Protein AF-A0A7X7J7A2-F1 (afdb_monomer)

Structure (mmCIF, N/CA/C/O backbone):
data_AF-A0A7X7J7A2-F1
#
_entry.id   AF-A0A7X7J7A2-F1
#
loop_
_atom_site.group_PDB
_atom_site.id
_atom_site.type_symbol
_atom_site.label_atom_id
_atom_site.label_alt_id
_atom_site.label_comp_id
_atom_site.label_asym_id
_atom_site.label_entity_id
_atom_site.label_seq_id
_atom_site.pdbx_PDB_ins_code
_atom_site.Cartn_x
_atom_site.Cartn_y
_atom_site.Cartn_z
_atom_site.occupancy
_atom_site.B_iso_or_equiv
_atom_site.auth_seq_id
_atom_site.auth_comp_id
_atom_site.auth_asym_id
_atom_site.auth_atom_id
_atom_site.pdbx_PDB_model_num
ATOM 1 N N . MET A 1 1 ? 22.152 4.372 1.713 1.00 41.38 1 MET A N 1
ATOM 2 C CA . MET A 1 1 ? 21.533 5.049 2.868 1.00 41.38 1 MET A CA 1
ATOM 3 C C . MET A 1 1 ? 20.743 3.990 3.593 1.00 41.38 1 MET A C 1
ATOM 5 O O . MET A 1 1 ? 19.783 3.481 3.034 1.00 41.38 1 MET A O 1
ATOM 9 N N . ASP A 1 2 ? 21.251 3.569 4.742 1.00 33.12 2 ASP A N 1
ATOM 10 C CA . ASP A 1 2 ? 20.657 2.524 5.568 1.00 33.12 2 ASP A CA 1
ATOM 11 C C . ASP A 1 2 ? 19.466 3.142 6.314 1.00 33.12 2 ASP A C 1
ATOM 13 O O . ASP A 1 2 ? 19.637 3.788 7.346 1.00 33.12 2 ASP A O 1
ATOM 17 N N . TYR A 1 3 ? 18.267 3.073 5.727 1.00 42.22 3 TYR A N 1
ATOM 18 C CA . TYR A 1 3 ? 17.039 3.461 6.424 1.00 42.22 3 TYR A CA 1
ATOM 19 C C . TYR A 1 3 ? 16.711 2.346 7.424 1.00 42.22 3 TYR A C 1
ATOM 21 O O . TYR A 1 3 ? 15.924 1.439 7.169 1.00 42.22 3 TYR A O 1
ATOM 29 N N . SER A 1 4 ? 17.397 2.390 8.560 1.00 45.50 4 SER A N 1
ATOM 30 C CA . SER A 1 4 ? 17.370 1.392 9.620 1.00 45.50 4 SER A CA 1
ATOM 31 C C . SER A 1 4 ? 16.006 1.327 10.312 1.00 45.50 4 SER A C 1
ATOM 33 O O . SER A 1 4 ? 15.822 2.040 11.285 1.00 45.50 4 SER A O 1
ATOM 35 N N . LYS A 1 5 ? 15.049 0.492 9.877 1.00 53.72 5 LYS A N 1
ATOM 36 C CA . LYS A 1 5 ? 13.785 0.149 10.598 1.00 53.72 5 LYS A CA 1
ATOM 37 C C . LYS A 1 5 ? 12.863 1.311 11.046 1.00 53.72 5 LYS A C 1
ATOM 39 O O . LYS A 1 5 ? 11.744 1.062 11.485 1.00 53.72 5 LYS A O 1
ATOM 44 N N . ASP A 1 6 ? 13.286 2.565 10.917 1.00 73.44 6 ASP A N 1
ATOM 45 C CA . ASP A 1 6 ? 12.695 3.732 11.575 1.00 73.44 6 ASP A CA 1
ATOM 46 C C . ASP A 1 6 ? 11.637 4.402 10.695 1.00 73.44 6 ASP A C 1
ATOM 48 O O . ASP A 1 6 ? 10.860 5.216 11.158 1.00 73.44 6 ASP A O 1
ATOM 52 N N . ILE A 1 7 ? 11.531 4.024 9.419 1.00 89.06 7 ILE A N 1
ATOM 53 C CA . ILE A 1 7 ? 10.472 4.504 8.518 1.00 89.06 7 ILE A CA 1
ATOM 54 C C . ILE A 1 7 ? 9.329 3.494 8.353 1.00 89.06 7 ILE A C 1
ATOM 56 O O . ILE A 1 7 ? 8.253 3.840 7.862 1.00 89.06 7 ILE A O 1
ATOM 60 N N . ASP A 1 8 ? 9.524 2.244 8.776 1.00 91.19 8 ASP A N 1
ATOM 61 C CA . ASP A 1 8 ? 8.539 1.184 8.556 1.00 91.19 8 ASP A CA 1
ATOM 62 C C . ASP A 1 8 ? 7.231 1.489 9.278 1.00 91.19 8 ASP A C 1
ATOM 64 O O . ASP A 1 8 ? 6.166 1.306 8.697 1.00 91.19 8 ASP A O 1
ATOM 68 N N . HIS A 1 9 ? 7.291 2.064 10.483 1.00 92.94 9 HIS A N 1
ATOM 69 C CA . HIS A 1 9 ? 6.097 2.503 11.205 1.00 92.94 9 HIS A CA 1
ATOM 70 C C . HIS A 1 9 ? 5.298 3.559 10.416 1.00 92.94 9 HIS A C 1
ATOM 72 O O . HIS A 1 9 ? 4.067 3.524 10.403 1.00 92.94 9 HIS A O 1
ATOM 78 N N . LEU A 1 10 ? 5.984 4.468 9.713 1.00 94.81 10 LEU A N 1
ATOM 79 C CA . LEU A 1 10 ? 5.366 5.505 8.887 1.00 94.81 10 LEU A CA 1
ATOM 80 C C . LEU A 1 10 ? 4.726 4.902 7.631 1.00 94.81 10 LEU A C 1
ATOM 82 O O . LEU A 1 10 ? 3.577 5.205 7.309 1.00 94.81 10 LEU A O 1
ATOM 86 N N . ARG A 1 11 ? 5.447 4.017 6.935 1.00 96.00 11 ARG A N 1
ATOM 87 C CA . ARG A 1 11 ? 4.948 3.304 5.745 1.00 96.00 11 ARG A CA 1
ATOM 88 C C . ARG A 1 11 ? 3.763 2.412 6.079 1.00 96.00 11 ARG A C 1
ATOM 90 O O . ARG A 1 11 ? 2.784 2.389 5.341 1.00 96.00 11 ARG A O 1
ATOM 97 N N . HIS A 1 12 ? 3.817 1.745 7.221 1.00 95.31 12 HIS A N 1
ATOM 98 C CA . HIS A 1 12 ? 2.740 0.909 7.720 1.00 95.31 12 HIS A CA 1
ATOM 99 C C . HIS A 1 12 ? 1.506 1.733 8.101 1.00 95.31 12 HIS A C 1
ATOM 101 O O . HIS A 1 12 ? 0.389 1.390 7.718 1.00 95.31 12 HIS A O 1
ATOM 107 N N . SER A 1 13 ? 1.689 2.879 8.769 1.00 96.75 13 SER A N 1
ATOM 108 C CA . SER A 1 13 ? 0.605 3.851 8.970 1.00 96.75 13 SER A CA 1
ATOM 109 C C . SER A 1 13 ? 0.023 4.352 7.651 1.00 96.75 13 SER A C 1
ATOM 111 O O . SER A 1 13 ? -1.192 4.497 7.542 1.00 96.75 13 SER A O 1
ATOM 113 N N . CYS A 1 14 ? 0.851 4.569 6.627 1.00 97.62 14 CYS A N 1
ATOM 114 C CA . CYS A 1 14 ? 0.374 4.959 5.302 1.00 97.62 14 CYS A CA 1
ATOM 115 C C . CYS A 1 14 ? -0.468 3.854 4.640 1.00 97.62 14 CYS A C 1
ATOM 117 O O . CYS A 1 14 ? -1.517 4.153 4.068 1.00 97.62 14 CYS A O 1
ATOM 119 N N . ALA A 1 15 ? -0.084 2.583 4.806 1.00 98.00 15 ALA A N 1
ATOM 120 C CA . ALA A 1 15 ? -0.878 1.436 4.370 1.00 98.00 15 ALA A CA 1
ATOM 121 C C . ALA A 1 15 ? -2.258 1.400 5.055 1.00 98.00 15 ALA A C 1
ATOM 123 O O . ALA A 1 15 ? -3.270 1.233 4.377 1.00 98.00 15 ALA A O 1
ATOM 124 N N . HIS A 1 16 ? -2.325 1.643 6.369 1.00 97.81 16 HIS A N 1
ATOM 125 C CA . HIS A 1 16 ? -3.598 1.726 7.100 1.00 97.81 16 HIS A CA 1
ATOM 126 C C . HIS A 1 16 ? -4.474 2.886 6.619 1.00 97.81 16 HIS A C 1
ATOM 128 O O . HIS A 1 16 ? -5.673 2.711 6.414 1.00 97.81 16 HIS A O 1
ATOM 134 N N . VAL A 1 17 ? -3.888 4.064 6.391 1.00 98.31 17 VAL A N 1
ATOM 135 C CA . VAL A 1 17 ? -4.626 5.214 5.844 1.00 98.31 17 VAL A CA 1
ATOM 136 C C . VAL A 1 17 ? -5.140 4.918 4.433 1.00 98.31 17 VAL A C 1
ATOM 138 O O . VAL A 1 17 ? -6.258 5.312 4.101 1.00 98.31 17 VAL A O 1
ATOM 141 N N . MET A 1 18 ? -4.374 4.192 3.612 1.00 98.56 18 MET A N 1
ATOM 142 C CA . MET A 1 18 ? -4.837 3.727 2.302 1.00 98.56 18 MET A CA 1
ATOM 143 C C . MET A 1 18 ? -6.020 2.763 2.437 1.00 98.56 18 MET A C 1
ATOM 145 O O . MET A 1 18 ? -7.024 2.943 1.752 1.00 98.56 18 MET A O 1
ATOM 149 N N . ALA A 1 19 ? -5.942 1.781 3.338 1.00 98.12 19 ALA A N 1
ATOM 150 C CA . ALA A 1 19 ? -7.039 0.848 3.581 1.00 98.12 19 ALA A CA 1
ATOM 151 C C . ALA A 1 19 ? -8.306 1.561 4.080 1.00 98.12 19 ALA A C 1
ATOM 153 O O . ALA A 1 19 ? -9.388 1.335 3.539 1.00 98.12 19 ALA A O 1
ATOM 154 N N . GLN A 1 20 ? -8.170 2.498 5.024 1.00 98.12 20 GLN A N 1
ATOM 155 C CA . GLN A 1 20 ? -9.273 3.346 5.479 1.00 98.12 20 GLN A CA 1
ATOM 156 C C . GLN A 1 20 ? -9.885 4.148 4.322 1.00 98.12 20 GLN A C 1
ATOM 158 O O . GLN A 1 20 ? -11.107 4.191 4.182 1.00 98.12 20 GLN A O 1
ATOM 163 N N . ALA A 1 21 ? -9.057 4.763 3.472 1.00 98.50 21 ALA A N 1
ATOM 164 C CA . ALA A 1 21 ? -9.521 5.517 2.310 1.00 98.50 21 ALA A CA 1
ATOM 165 C C . ALA A 1 21 ? -10.298 4.633 1.320 1.00 98.50 21 ALA A C 1
ATOM 167 O O . ALA A 1 21 ? -11.356 5.037 0.838 1.00 98.50 21 ALA A O 1
ATOM 168 N N . VAL A 1 22 ? -9.812 3.416 1.056 1.00 98.19 22 VAL A N 1
ATOM 169 C CA . VAL A 1 22 ? -10.505 2.442 0.202 1.00 98.19 22 VAL A CA 1
ATOM 170 C C . VAL A 1 22 ? -11.848 2.046 0.810 1.00 98.19 22 VAL A C 1
ATOM 172 O O . VAL A 1 22 ? -12.846 2.098 0.101 1.00 98.19 22 VAL A O 1
ATOM 175 N N . LYS A 1 23 ? -11.918 1.743 2.113 1.00 97.00 23 LYS A N 1
ATOM 176 C CA . LYS A 1 23 ? -13.184 1.413 2.796 1.00 97.00 23 LYS A CA 1
ATOM 177 C C . LYS A 1 23 ? -14.182 2.577 2.799 1.00 97.00 23 LYS A C 1
ATOM 179 O O . LYS A 1 23 ? -15.381 2.339 2.709 1.00 97.00 23 LYS A O 1
ATOM 184 N N . GLN A 1 24 ? -13.719 3.828 2.869 1.00 96.81 24 GLN A N 1
ATOM 185 C CA . GLN A 1 24 ? -14.598 5.003 2.765 1.00 96.81 24 GLN A CA 1
ATOM 186 C C . GLN A 1 24 ? -15.184 5.181 1.358 1.00 96.81 24 GLN A C 1
ATOM 188 O O . GLN A 1 24 ? -16.323 5.622 1.222 1.00 96.81 24 GLN A O 1
ATOM 193 N N . LEU A 1 25 ? -14.408 4.867 0.318 1.00 97.50 25 LEU A N 1
ATOM 194 C CA . LEU A 1 25 ? -14.849 4.965 -1.076 1.00 97.50 25 LEU A CA 1
ATOM 195 C C . LEU A 1 25 ? -15.704 3.762 -1.496 1.00 97.50 25 LEU A C 1
ATOM 197 O O . LEU A 1 25 ? -16.685 3.928 -2.218 1.00 97.50 25 LEU A O 1
ATOM 201 N N . TRP A 1 26 ? -15.348 2.570 -1.020 1.00 97.12 26 TRP A N 1
ATOM 202 C CA . TRP A 1 26 ? -16.017 1.306 -1.313 1.00 97.12 26 TRP A CA 1
ATOM 203 C C . TRP A 1 26 ? -16.175 0.472 -0.028 1.00 97.12 26 TRP A C 1
ATOM 205 O O . TRP A 1 26 ? -15.318 -0.361 0.279 1.00 97.12 26 TRP A O 1
ATOM 215 N N . PRO A 1 27 ? -17.277 0.660 0.722 1.00 94.94 27 PRO A N 1
ATOM 216 C CA . PRO A 1 27 ? -17.507 -0.020 2.002 1.00 94.94 27 PRO A CA 1
ATOM 217 C C . PRO A 1 27 ? -17.520 -1.552 1.927 1.00 94.94 27 PRO A C 1
ATOM 219 O O . PRO A 1 27 ? -17.123 -2.213 2.887 1.00 94.94 27 PRO A O 1
ATOM 222 N N . ASP A 1 28 ? -17.925 -2.109 0.784 1.00 94.19 28 ASP A N 1
ATOM 223 C CA . ASP A 1 28 ? -18.040 -3.558 0.572 1.00 94.19 28 ASP A CA 1
ATOM 224 C C . ASP A 1 28 ? -16.700 -4.247 0.256 1.00 94.19 28 ASP A C 1
ATOM 226 O O . ASP A 1 28 ? -16.626 -5.476 0.264 1.00 94.19 28 ASP A O 1
ATOM 230 N N . VAL A 1 29 ? -15.635 -3.483 -0.026 1.00 96.06 29 VAL A N 1
ATOM 231 C CA . VAL A 1 29 ? -14.297 -4.041 -0.288 1.00 96.06 29 VAL A CA 1
ATOM 232 C C . VAL A 1 29 ? -13.742 -4.640 0.991 1.00 96.06 29 VAL A C 1
ATOM 234 O O . VAL A 1 29 ? -13.776 -3.989 2.035 1.00 96.06 29 VAL A O 1
ATOM 237 N N . LYS A 1 30 ? -13.192 -5.852 0.913 1.00 96.06 30 LYS A N 1
ATOM 238 C CA . LYS A 1 30 ? -12.518 -6.475 2.059 1.00 96.06 30 LYS A CA 1
ATOM 239 C C . LYS A 1 30 ? -11.025 -6.201 2.017 1.00 96.06 30 LYS A C 1
ATOM 241 O O . LYS A 1 30 ? -10.425 -6.116 0.941 1.00 96.06 30 LYS A O 1
ATOM 246 N N . VAL A 1 31 ? -10.425 -6.097 3.193 1.00 95.56 31 VAL A N 1
ATOM 247 C CA . VAL A 1 31 ? -8.996 -5.826 3.365 1.00 95.56 31 VAL A CA 1
ATOM 248 C C . VAL A 1 31 ? -8.272 -7.076 3.851 1.00 95.56 31 VAL A C 1
ATOM 250 O O . VAL A 1 31 ? -8.730 -7.775 4.754 1.00 95.56 31 VAL A O 1
ATOM 253 N N . ALA A 1 32 ? -7.117 -7.363 3.256 1.00 94.69 32 ALA A N 1
ATOM 254 C CA . ALA A 1 32 ? -6.335 -8.552 3.571 1.00 94.69 32 ALA A CA 1
ATOM 255 C C . ALA A 1 32 ? -5.054 -8.204 4.349 1.00 94.69 32 ALA A C 1
ATOM 257 O O . ALA A 1 32 ? -5.091 -8.093 5.577 1.00 94.69 32 ALA A O 1
ATOM 258 N N . ILE A 1 33 ? -3.918 -8.026 3.670 1.00 94.19 33 ILE A N 1
ATOM 259 C CA . ILE A 1 33 ? -2.615 -7.745 4.298 1.00 94.19 33 ILE A CA 1
ATOM 260 C C . ILE A 1 33 ? -2.021 -6.487 3.669 1.00 94.19 33 ILE A C 1
ATOM 262 O O . ILE A 1 33 ? -2.065 -6.336 2.449 1.00 94.19 33 ILE A O 1
ATOM 266 N N . GLY A 1 34 ? -1.430 -5.619 4.493 1.00 94.19 34 GLY A N 1
ATOM 267 C CA . GLY A 1 34 ? -0.731 -4.433 4.011 1.00 94.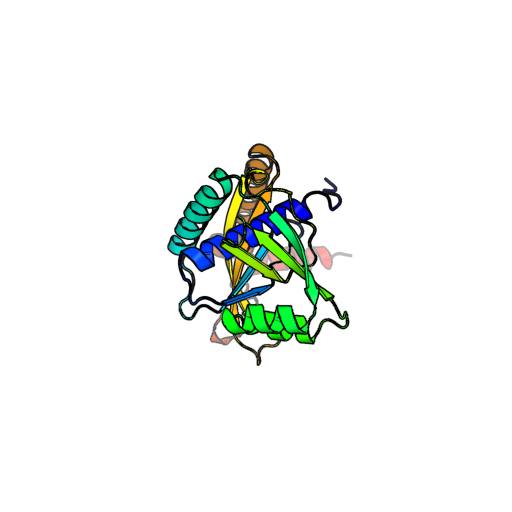19 34 GLY A CA 1
ATOM 268 C C . GLY A 1 34 ? 0.538 -4.101 4.786 1.00 94.19 34 GLY A C 1
ATOM 269 O O . GLY A 1 34 ? 0.495 -3.275 5.696 1.00 94.19 34 GLY A O 1
ATOM 270 N N . PRO A 1 35 ? 1.671 -4.744 4.464 1.00 94.81 35 PRO A N 1
ATOM 271 C CA . PRO A 1 35 ? 2.915 -4.540 5.177 1.00 94.81 35 PRO A CA 1
ATOM 272 C C . PRO A 1 35 ? 3.700 -3.354 4.603 1.00 94.81 35 PRO A C 1
ATOM 274 O O . PRO A 1 35 ? 3.565 -2.978 3.432 1.00 94.81 35 PRO A O 1
ATOM 277 N N . ALA A 1 36 ? 4.600 -2.812 5.421 1.00 94.50 36 ALA A N 1
ATOM 278 C CA . ALA A 1 36 ? 5.700 -2.003 4.917 1.00 94.50 36 ALA A CA 1
ATOM 279 C C . ALA A 1 36 ? 6.697 -2.884 4.140 1.00 94.50 36 ALA A C 1
ATOM 281 O O . ALA A 1 36 ? 6.920 -4.048 4.476 1.00 94.50 36 ALA A O 1
ATOM 282 N N . ILE A 1 37 ? 7.296 -2.314 3.098 1.00 93.56 37 ILE A N 1
ATOM 283 C CA . ILE A 1 37 ? 8.363 -2.917 2.291 1.00 93.56 37 ILE A CA 1
ATOM 284 C C . ILE A 1 37 ? 9.519 -1.918 2.145 1.00 93.56 37 ILE A C 1
ATOM 286 O O . ILE A 1 37 ? 9.365 -0.730 2.428 1.00 93.56 37 ILE A O 1
ATOM 290 N N . GLU A 1 38 ? 10.670 -2.384 1.658 1.00 89.38 38 GLU A N 1
ATOM 291 C CA . GLU A 1 38 ? 11.932 -1.622 1.602 1.00 89.38 38 GLU A CA 1
ATOM 292 C C . GLU A 1 38 ? 11.799 -0.196 1.046 1.00 89.38 38 GLU A C 1
ATOM 294 O O . GLU A 1 38 ? 12.414 0.731 1.572 1.00 89.38 38 GLU A O 1
ATOM 299 N N . ASN A 1 39 ? 10.968 0.002 0.021 1.00 87.25 39 ASN A N 1
ATOM 300 C CA . ASN A 1 39 ? 10.795 1.297 -0.641 1.00 87.25 39 ASN A CA 1
ATOM 301 C C . ASN A 1 39 ? 9.363 1.847 -0.556 1.00 87.25 39 ASN A C 1
ATOM 303 O O . ASN A 1 39 ? 9.008 2.771 -1.286 1.00 87.25 39 ASN A O 1
ATOM 307 N N . GLY A 1 40 ? 8.524 1.313 0.335 1.00 94.88 40 GLY A N 1
ATOM 308 C CA . GLY A 1 40 ? 7.132 1.738 0.421 1.00 94.88 40 GLY A CA 1
ATOM 309 C C . GLY A 1 40 ? 6.251 0.803 1.233 1.00 94.88 40 GLY A C 1
ATOM 310 O O . GLY A 1 40 ? 6.626 0.336 2.303 1.00 94.88 40 GLY A O 1
ATOM 311 N N . PHE A 1 41 ? 5.057 0.550 0.731 1.00 97.25 41 PHE A N 1
ATOM 312 C CA . PHE A 1 41 ? 4.084 -0.364 1.306 1.00 97.25 41 PHE A CA 1
ATOM 313 C C . PHE A 1 41 ? 3.195 -0.912 0.193 1.00 97.25 41 PHE A C 1
ATOM 315 O O . PHE A 1 41 ? 3.178 -0.406 -0.934 1.00 97.25 41 PHE A O 1
ATOM 322 N N . TYR A 1 42 ? 2.431 -1.942 0.517 1.00 97.75 42 TYR A N 1
ATOM 323 C CA . TYR A 1 42 ? 1.287 -2.323 -0.295 1.00 97.75 42 TYR A CA 1
ATOM 324 C C . TYR A 1 42 ? 0.100 -2.653 0.595 1.00 97.75 42 TYR A C 1
ATOM 326 O O . TYR A 1 42 ? 0.248 -2.738 1.811 1.00 97.75 42 TYR A O 1
ATOM 334 N N . TYR A 1 43 ? -1.071 -2.832 -0.008 1.00 98.19 43 TYR A N 1
ATOM 335 C CA . TYR A 1 43 ? -2.215 -3.448 0.654 1.00 98.19 43 TYR A CA 1
ATOM 336 C C . TYR A 1 43 ? -3.018 -4.264 -0.362 1.00 98.19 43 TYR A C 1
ATOM 338 O O . TYR A 1 43 ? -3.243 -3.809 -1.486 1.00 98.19 43 TYR A O 1
ATOM 346 N N . ASP A 1 44 ? -3.412 -5.468 0.041 1.00 97.94 44 ASP A N 1
ATOM 347 C CA . ASP A 1 44 ? -4.225 -6.390 -0.747 1.00 97.94 44 ASP A CA 1
ATOM 348 C C . ASP A 1 44 ? -5.716 -6.208 -0.442 1.00 97.94 44 ASP A C 1
ATOM 350 O O . ASP A 1 44 ? -6.139 -6.234 0.720 1.00 97.94 44 ASP A O 1
ATOM 354 N N . PHE A 1 45 ? -6.510 -6.060 -1.498 1.00 97.94 45 PHE A N 1
ATOM 355 C CA . PHE A 1 45 ? -7.948 -5.828 -1.435 1.00 97.94 45 PHE A CA 1
ATOM 356 C C . PHE A 1 45 ? -8.711 -6.882 -2.232 1.00 97.94 45 PHE A C 1
ATOM 358 O O . PHE A 1 45 ? -8.353 -7.201 -3.368 1.00 97.94 45 PHE A O 1
ATOM 365 N N . ASP A 1 46 ? -9.811 -7.362 -1.665 1.00 97.06 46 ASP A N 1
ATOM 366 C CA . ASP A 1 46 ? -10.814 -8.134 -2.396 1.00 97.06 46 ASP A CA 1
ATOM 367 C C . ASP A 1 46 ? -11.909 -7.175 -2.865 1.00 97.06 46 ASP A C 1
ATOM 369 O O . ASP A 1 46 ? -12.800 -6.766 -2.112 1.00 97.06 46 ASP A O 1
ATOM 373 N N . LYS A 1 47 ? -11.769 -6.748 -4.120 1.00 95.44 47 LYS A N 1
ATOM 374 C CA . LYS A 1 47 ? -12.718 -5.898 -4.834 1.00 95.44 47 LYS A CA 1
ATOM 375 C C . LYS A 1 47 ? -13.087 -6.604 -6.130 1.00 95.44 47 LYS A C 1
ATOM 377 O O . LYS A 1 47 ? -12.202 -7.027 -6.871 1.00 95.44 47 LYS A O 1
ATOM 382 N N . LYS A 1 48 ? -14.387 -6.677 -6.424 1.00 91.69 48 LYS A N 1
ATOM 383 C CA . LYS A 1 48 ? -14.906 -7.343 -7.627 1.00 91.69 48 LYS A CA 1
ATOM 384 C C . LYS A 1 48 ? -14.364 -6.726 -8.920 1.00 91.69 48 LYS A C 1
ATOM 386 O O . LYS A 1 48 ? -13.918 -7.450 -9.802 1.00 91.69 48 LYS A O 1
ATOM 391 N N . ASP A 1 49 ? -14.402 -5.399 -9.020 1.00 93.06 49 ASP A N 1
ATOM 392 C CA . ASP A 1 49 ? -13.932 -4.687 -10.208 1.00 93.06 49 ASP A C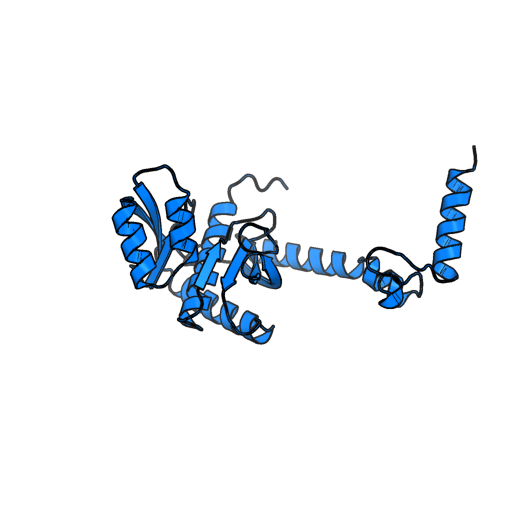A 1
ATOM 393 C C . ASP A 1 49 ? -12.465 -4.266 -10.049 1.00 93.06 49 ASP A C 1
ATOM 395 O O . ASP A 1 49 ? -12.106 -3.774 -8.969 1.00 93.06 49 ASP A O 1
ATOM 399 N N . PRO A 1 50 ? -11.629 -4.372 -11.097 1.00 95.12 50 PRO A N 1
ATOM 400 C CA . PRO A 1 50 ? -10.253 -3.891 -11.072 1.00 95.12 50 PRO A CA 1
ATOM 401 C C . PRO A 1 50 ? -10.136 -2.426 -10.629 1.00 95.12 50 PRO A C 1
ATOM 403 O O . PRO A 1 50 ? -10.984 -1.602 -10.974 1.00 95.12 50 PRO A O 1
ATOM 406 N N . PHE A 1 51 ? -9.096 -2.086 -9.871 1.00 96.94 51 PHE A N 1
ATOM 407 C CA . PHE A 1 51 ? -8.722 -0.697 -9.628 1.00 96.94 51 PHE A CA 1
ATOM 408 C C . PHE A 1 51 ? -8.123 -0.092 -10.896 1.00 96.94 51 PHE A C 1
ATOM 410 O O . PHE A 1 51 ? -7.240 -0.669 -11.528 1.00 96.94 51 PHE A O 1
ATOM 417 N N . SER A 1 52 ? -8.599 1.098 -11.238 1.00 95.62 52 SER A N 1
ATOM 418 C CA . SER A 1 52 ? -8.087 1.916 -12.331 1.00 95.62 52 SER A CA 1
ATOM 419 C C . SER A 1 52 ? -7.133 3.007 -11.833 1.00 95.62 52 SER A C 1
ATOM 421 O O . SER A 1 52 ? -7.114 3.362 -10.653 1.00 95.62 52 SER A O 1
ATOM 423 N N . ASP A 1 53 ? -6.406 3.644 -12.751 1.00 94.56 53 ASP A N 1
ATOM 424 C CA . ASP A 1 53 ? -5.592 4.827 -12.433 1.00 94.56 53 ASP A CA 1
ATOM 425 C C . ASP A 1 53 ? -6.428 5.994 -11.878 1.00 94.56 53 ASP A C 1
ATOM 427 O O . ASP A 1 53 ? -5.931 6.835 -11.124 1.00 94.56 53 ASP A O 1
ATOM 431 N N . GLN A 1 54 ? -7.710 6.075 -12.255 1.00 96.62 54 GLN A N 1
ATOM 432 C CA . GLN A 1 54 ? -8.631 7.069 -11.703 1.00 96.62 54 GLN A CA 1
ATOM 433 C C . GLN A 1 54 ? -8.982 6.749 -10.249 1.00 96.62 54 GLN A C 1
ATOM 435 O O . GLN A 1 54 ? -9.028 7.666 -9.425 1.00 96.62 54 GLN A O 1
ATOM 440 N N . ASP A 1 55 ? -9.145 5.467 -9.921 1.00 97.81 55 ASP A N 1
ATOM 441 C CA . ASP A 1 55 ? -9.374 5.020 -8.549 1.00 97.81 55 ASP A CA 1
ATOM 442 C C . ASP A 1 55 ? -8.168 5.332 -7.667 1.00 97.81 55 ASP A C 1
ATOM 444 O O . ASP A 1 55 ? -8.346 5.871 -6.579 1.00 97.81 55 ASP A O 1
ATOM 448 N N . LEU A 1 56 ? -6.939 5.114 -8.151 1.00 98.06 56 LEU A N 1
ATOM 449 C CA . LEU A 1 56 ? -5.730 5.497 -7.411 1.00 98.06 56 LEU A CA 1
ATOM 450 C C . LEU A 1 56 ? -5.715 6.995 -7.073 1.00 98.06 56 LEU A C 1
ATOM 452 O O . LEU A 1 56 ? -5.444 7.368 -5.933 1.00 98.06 56 LEU A O 1
ATOM 456 N N . LYS A 1 57 ? -6.082 7.866 -8.023 1.00 97.94 57 LYS A N 1
ATOM 457 C CA . LYS A 1 57 ? -6.194 9.317 -7.773 1.00 97.94 57 LYS A CA 1
ATOM 458 C C . LYS A 1 57 ? -7.291 9.648 -6.757 1.00 97.94 57 LYS A C 1
ATOM 460 O O . LYS A 1 57 ? -7.127 10.563 -5.946 1.00 97.94 57 LYS A O 1
ATOM 465 N N . ALA A 1 58 ? -8.416 8.933 -6.798 1.00 98.44 58 ALA A N 1
ATOM 466 C CA . ALA A 1 58 ? -9.500 9.105 -5.835 1.00 98.44 58 ALA A CA 1
ATOM 467 C C . ALA A 1 58 ? -9.073 8.669 -4.423 1.00 98.44 58 ALA A C 1
ATOM 469 O O . ALA A 1 58 ? -9.317 9.406 -3.462 1.00 98.44 58 ALA A O 1
ATOM 470 N N . ILE A 1 59 ? -8.376 7.534 -4.315 1.00 98.62 59 ILE A N 1
ATOM 471 C CA . ILE A 1 59 ? -7.813 7.014 -3.066 1.00 98.62 59 ILE A CA 1
ATOM 472 C C . ILE A 1 59 ? -6.797 8.007 -2.503 1.00 98.62 59 ILE A C 1
ATOM 474 O O . ILE A 1 59 ? -6.937 8.402 -1.352 1.00 98.62 59 ILE A O 1
ATOM 478 N N . GLU A 1 60 ? -5.845 8.504 -3.300 1.00 98.50 60 GLU A N 1
ATOM 479 C CA . GLU A 1 60 ? -4.873 9.514 -2.849 1.00 98.50 60 GLU A CA 1
ATOM 480 C C . GLU A 1 60 ? -5.559 10.764 -2.281 1.00 98.50 60 GLU A C 1
ATOM 482 O O . GLU A 1 60 ? -5.180 11.272 -1.222 1.00 98.50 60 GLU A O 1
ATOM 487 N N . LYS A 1 61 ? -6.617 11.245 -2.944 1.00 98.56 61 LYS A N 1
ATOM 488 C CA . LYS A 1 61 ? -7.396 12.392 -2.463 1.00 98.56 61 LYS A CA 1
ATOM 489 C C . LYS A 1 61 ? -8.104 12.087 -1.140 1.00 98.56 61 LYS A C 1
ATOM 491 O O . LYS A 1 61 ? -8.176 12.965 -0.281 1.00 98.56 61 LYS A O 1
ATOM 496 N N . ALA A 1 62 ? -8.641 10.881 -0.972 1.00 98.56 62 ALA A N 1
ATOM 497 C CA . ALA A 1 62 ? -9.268 10.447 0.275 1.00 98.56 62 ALA A CA 1
ATOM 498 C C . ALA A 1 62 ? -8.236 10.279 1.406 1.00 98.56 62 ALA A C 1
ATOM 500 O O . ALA A 1 62 ? -8.447 10.809 2.497 1.00 98.56 62 ALA A O 1
ATOM 501 N N . MET A 1 63 ? -7.080 9.672 1.126 1.00 98.56 63 MET A N 1
ATOM 502 C CA . MET A 1 63 ? -5.948 9.582 2.054 1.00 98.56 63 MET A CA 1
ATOM 503 C C . MET A 1 63 ? -5.514 10.969 2.531 1.00 98.56 63 MET A C 1
ATOM 505 O O . MET A 1 63 ? -5.389 11.194 3.732 1.00 98.56 63 MET A O 1
ATOM 509 N N . GLN A 1 64 ? -5.369 11.937 1.617 1.00 98.44 64 GLN A N 1
ATOM 510 C CA . GLN A 1 64 ? -4.987 13.301 1.988 1.00 98.44 64 GLN A CA 1
ATOM 511 C C . GLN A 1 64 ? -6.019 13.959 2.914 1.00 98.44 64 GLN A C 1
ATOM 513 O O . GLN A 1 64 ? -5.642 14.666 3.847 1.00 98.44 64 GLN A O 1
ATOM 518 N N . LYS A 1 65 ? -7.321 13.718 2.699 1.00 98.25 65 LYS A N 1
ATOM 519 C CA . LYS A 1 65 ? -8.371 14.209 3.607 1.00 98.25 65 LYS A CA 1
ATOM 520 C C . LYS A 1 65 ? -8.246 13.598 5.003 1.00 98.25 65 LYS A C 1
ATOM 522 O O . LYS A 1 65 ? -8.399 14.326 5.974 1.00 98.25 65 LYS A O 1
ATOM 527 N N . ILE A 1 66 ? -7.960 12.300 5.108 1.00 98.31 66 ILE A N 1
ATOM 528 C CA . ILE A 1 66 ? -7.753 11.607 6.391 1.00 98.31 66 ILE A CA 1
ATOM 529 C C . ILE A 1 66 ? -6.509 12.146 7.111 1.00 98.31 66 ILE A C 1
ATOM 531 O O . ILE A 1 66 ? -6.554 12.428 8.306 1.00 98.31 66 ILE A O 1
ATOM 535 N N . ILE A 1 67 ? -5.406 12.333 6.386 1.00 97.88 67 ILE A N 1
ATOM 536 C CA . ILE A 1 67 ? -4.149 12.872 6.926 1.00 97.88 67 ILE A CA 1
ATOM 537 C C . ILE A 1 67 ? -4.342 14.300 7.446 1.00 97.88 67 ILE A C 1
ATOM 539 O O . ILE A 1 67 ? -3.894 14.620 8.541 1.00 97.88 67 ILE A O 1
ATOM 543 N N . ASN A 1 68 ? -5.069 15.146 6.709 1.00 97.88 68 ASN A N 1
ATOM 544 C CA . ASN A 1 68 ? -5.337 16.531 7.114 1.00 97.88 68 ASN A CA 1
ATOM 545 C C . ASN A 1 68 ? -6.174 16.648 8.397 1.00 97.88 68 ASN A C 1
ATOM 547 O O . ASN A 1 68 ? -6.193 17.713 9.007 1.00 97.88 68 ASN A O 1
ATOM 551 N N . ARG A 1 69 ? -6.889 15.585 8.782 1.00 97.94 69 ARG A N 1
ATOM 552 C CA . ARG A 1 69 ? -7.663 15.531 10.027 1.00 97.94 69 ARG A CA 1
ATOM 553 C C . ARG A 1 69 ? -6.817 15.144 11.241 1.00 97.94 69 ARG A C 1
ATOM 555 O O . ARG A 1 69 ? -7.335 15.227 12.344 1.00 97.94 69 ARG A O 1
ATOM 562 N N . ASP A 1 70 ? -5.568 14.722 11.027 1.00 97.75 70 ASP A N 1
ATOM 563 C CA . ASP A 1 70 ? -4.617 14.326 12.072 1.00 97.75 70 ASP A CA 1
ATOM 564 C C . ASP A 1 70 ? -5.218 13.359 13.107 1.00 97.75 70 ASP A C 1
ATOM 566 O O . ASP A 1 70 ? -5.195 13.581 14.315 1.00 97.75 70 ASP A O 1
ATOM 570 N N . LEU A 1 71 ? -5.830 12.284 12.608 1.00 97.69 71 LEU A N 1
ATOM 571 C CA . LEU A 1 71 ? -6.550 11.322 13.432 1.00 97.69 71 LEU A CA 1
ATOM 572 C C . LEU A 1 71 ? -5.575 10.509 14.294 1.00 97.69 71 LEU A C 1
ATOM 574 O O . LEU A 1 71 ? -4.550 10.059 13.771 1.00 97.69 71 LEU A O 1
ATOM 578 N N . PRO A 1 72 ? -5.894 10.243 15.573 1.00 97.62 72 PRO A N 1
ATOM 579 C CA . PRO A 1 72 ? -5.066 9.391 16.415 1.00 97.62 72 PRO A CA 1
ATOM 580 C C . PRO A 1 72 ? -5.084 7.948 15.904 1.00 97.62 72 PRO A C 1
ATOM 582 O O . PRO A 1 72 ? -6.123 7.450 15.460 1.00 97.62 72 PRO A O 1
ATOM 585 N N . ILE A 1 73 ? -3.934 7.282 15.998 1.00 97.06 73 ILE A N 1
ATOM 586 C CA . ILE A 1 73 ? -3.778 5.850 15.744 1.00 97.06 73 ILE A CA 1
ATOM 587 C C . ILE A 1 73 ? -3.422 5.198 17.078 1.00 97.06 73 ILE A C 1
ATOM 589 O O . ILE A 1 73 ? -2.355 5.447 17.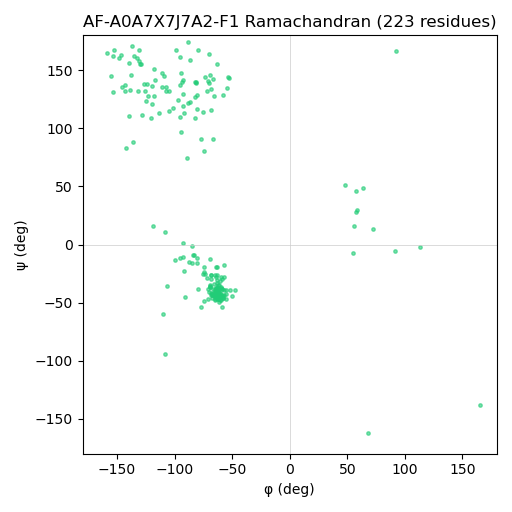638 1.00 97.06 73 ILE A O 1
ATOM 593 N N . THR A 1 74 ? -4.323 4.377 17.606 1.00 96.44 74 THR A N 1
ATOM 594 C CA . THR A 1 74 ? -4.167 3.756 18.924 1.00 96.44 74 THR A CA 1
ATOM 595 C C . THR A 1 74 ? -4.100 2.244 18.814 1.00 96.44 74 THR A C 1
ATOM 597 O O . THR A 1 74 ? -4.796 1.624 18.011 1.00 96.44 74 THR A O 1
ATOM 600 N N . GLN A 1 75 ? -3.239 1.645 19.634 1.00 96.00 75 GLN A N 1
ATOM 601 C CA . GLN A 1 75 ? -3.137 0.199 19.768 1.00 96.00 75 GLN A CA 1
ATOM 602 C C . GLN A 1 75 ? -3.973 -0.268 20.957 1.00 96.00 75 GLN A C 1
ATOM 604 O O . GLN A 1 75 ? -3.929 0.317 22.040 1.00 96.00 75 GLN A O 1
ATOM 609 N N . SER A 1 76 ? -4.690 -1.366 20.770 1.00 95.25 76 SER A N 1
ATOM 610 C CA . SER A 1 76 ? -5.379 -2.098 21.827 1.00 95.25 76 SER A CA 1
ATOM 611 C C . SER A 1 76 ? -5.141 -3.597 21.661 1.00 95.25 76 SER A C 1
ATOM 613 O O . SER A 1 76 ? -4.718 -4.062 20.602 1.00 95.25 76 SER A O 1
ATOM 615 N N . PHE A 1 77 ? -5.392 -4.363 22.719 1.00 96.31 77 PHE A N 1
ATOM 616 C CA . PHE A 1 77 ? -5.317 -5.819 22.683 1.00 96.31 77 PHE A CA 1
ATOM 617 C C . PHE A 1 77 ? -6.679 -6.388 23.033 1.00 96.31 77 PHE A C 1
ATOM 619 O O . PHE A 1 77 ? -7.183 -6.141 24.129 1.00 96.31 77 PHE A O 1
ATOM 626 N N . LEU A 1 78 ? -7.247 -7.166 22.116 1.00 95.19 78 LEU A N 1
ATOM 627 C CA . LEU A 1 78 ? -8.522 -7.841 22.325 1.00 95.19 78 LEU A CA 1
ATOM 628 C C . LEU A 1 78 ? -8.305 -9.349 22.465 1.00 95.19 78 LEU A C 1
ATOM 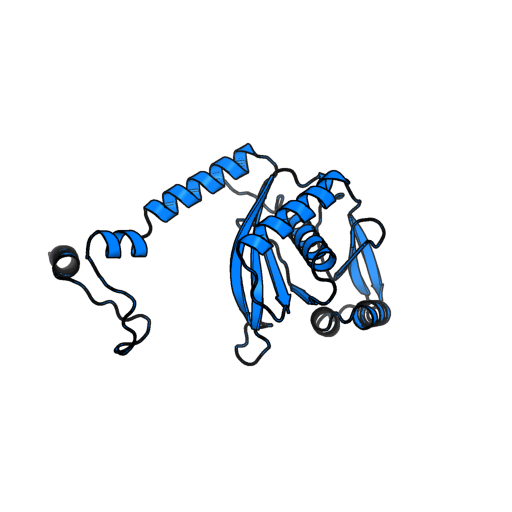630 O O . LEU A 1 78 ? -7.434 -9.902 21.785 1.00 95.19 78 LEU A O 1
ATOM 634 N N . PRO A 1 79 ? -9.092 -10.038 23.310 1.00 97.00 79 PRO A N 1
ATOM 635 C CA . PRO A 1 79 ? -9.174 -11.490 23.272 1.00 97.00 79 PRO A CA 1
ATOM 636 C C . PRO A 1 79 ? -9.514 -11.975 21.862 1.00 97.00 79 PRO A C 1
ATOM 638 O O . PRO A 1 79 ? -10.319 -11.360 21.158 1.00 97.00 79 PRO A O 1
ATOM 641 N N . ARG A 1 80 ? -8.946 -13.114 21.462 1.00 94.94 80 ARG A N 1
ATOM 642 C CA . ARG A 1 80 ? -9.135 -13.688 20.123 1.00 94.94 80 ARG A CA 1
ATOM 643 C C . ARG A 1 80 ? -10.611 -13.790 19.725 1.00 94.94 80 ARG A C 1
ATOM 645 O O . ARG A 1 80 ? -10.974 -13.413 18.616 1.00 94.94 80 ARG A O 1
ATOM 652 N N . ALA A 1 81 ? -11.459 -14.255 20.642 1.00 94.81 81 ALA A N 1
ATOM 653 C CA . ALA A 1 81 ? -12.895 -14.410 20.408 1.00 94.81 81 ALA A CA 1
ATOM 654 C C . ALA A 1 81 ? -13.610 -13.069 20.150 1.00 94.81 81 ALA A C 1
ATOM 656 O O . ALA A 1 81 ? -14.469 -12.989 19.273 1.00 94.81 81 ALA A O 1
ATOM 657 N N . GLU A 1 82 ? -13.233 -12.008 20.868 1.00 95.81 82 GLU A N 1
ATOM 658 C CA . GLU A 1 82 ? -13.801 -10.669 20.670 1.00 95.81 82 GLU A CA 1
ATOM 659 C C . GLU A 1 82 ? -13.346 -10.063 19.341 1.00 95.81 82 GLU A C 1
ATOM 661 O O . GLU A 1 82 ? -14.160 -9.501 18.608 1.00 95.81 82 GLU A O 1
ATOM 666 N N . ALA A 1 83 ? -12.069 -10.238 18.983 1.00 95.06 83 ALA A N 1
ATOM 667 C CA . ALA A 1 83 ? -11.548 -9.801 17.691 1.00 95.06 83 ALA A CA 1
ATOM 668 C C . ALA A 1 83 ? -12.228 -10.537 16.522 1.00 95.06 83 ALA A C 1
ATOM 670 O O . ALA A 1 83 ? -12.618 -9.908 15.540 1.00 95.06 83 ALA A O 1
ATOM 671 N N . GLN A 1 84 ? -12.436 -11.853 16.637 1.00 95.31 84 GLN A N 1
ATOM 672 C CA . GLN A 1 84 ? -13.193 -12.625 15.645 1.00 95.31 84 GLN A CA 1
ATOM 673 C C . GLN A 1 84 ? -14.620 -12.092 15.488 1.00 95.31 84 GLN A C 1
ATOM 675 O O . GLN A 1 84 ? -15.103 -11.952 14.369 1.00 95.31 84 GLN A O 1
ATOM 680 N N . GLU A 1 85 ? -15.309 -11.778 16.585 1.00 96.25 85 GLU A N 1
ATOM 681 C CA . GLU A 1 85 ? -16.667 -11.238 16.509 1.00 96.25 85 GLU A CA 1
ATOM 682 C C . GLU A 1 85 ? -16.703 -9.840 15.876 1.00 96.25 85 GLU A C 1
ATOM 684 O O . GLU A 1 85 ? -17.585 -9.548 15.066 1.00 96.25 85 GLU A O 1
ATOM 689 N N . LEU A 1 86 ? -15.712 -8.997 16.178 1.00 95.00 86 LEU A N 1
ATOM 690 C CA . LEU A 1 86 ? -15.565 -7.674 15.578 1.00 95.00 86 LEU A CA 1
ATOM 691 C C . LEU A 1 86 ? -15.435 -7.751 14.050 1.00 95.00 86 LEU A C 1
ATOM 693 O O . LEU A 1 86 ? -16.224 -7.132 13.335 1.00 95.00 86 LEU A O 1
ATOM 697 N N . PHE A 1 87 ? -14.487 -8.542 13.540 1.00 95.62 87 PHE A N 1
ATOM 698 C CA . PHE A 1 87 ? -14.262 -8.654 12.094 1.00 95.62 87 PHE A CA 1
ATOM 699 C C . PHE A 1 87 ? -15.350 -9.459 11.378 1.00 95.62 87 PHE A C 1
ATOM 701 O O . PHE A 1 87 ? -15.628 -9.201 10.207 1.00 95.62 87 PHE A O 1
ATOM 708 N N . ARG A 1 88 ? -16.042 -10.368 12.079 1.00 95.25 88 ARG A N 1
ATOM 709 C CA . ARG A 1 88 ? -17.224 -11.060 11.545 1.00 95.25 88 ARG A CA 1
ATOM 710 C C . ARG A 1 88 ? -18.363 -10.082 11.277 1.00 95.25 88 ARG A C 1
ATOM 712 O O . ARG A 1 88 ? -18.952 -10.132 10.202 1.00 95.25 88 ARG A O 1
ATOM 719 N N . LYS A 1 89 ? -18.631 -9.152 12.203 1.00 94.38 89 LYS A N 1
ATOM 720 C CA . LYS A 1 89 ? -19.635 -8.087 12.012 1.00 94.38 89 LYS A CA 1
ATOM 721 C C . LYS A 1 89 ? -19.285 -7.137 10.868 1.00 94.38 89 LYS A C 1
ATOM 723 O O . LYS A 1 89 ? -20.187 -6.622 10.219 1.00 94.38 89 LYS A O 1
ATOM 728 N N . GLN A 1 90 ? -17.994 -6.927 10.615 1.00 91.62 90 GLN A N 1
ATOM 729 C CA . GLN A 1 90 ? -17.501 -6.107 9.504 1.00 91.62 90 GLN A CA 1
ATOM 730 C C . GLN A 1 90 ? -17.380 -6.877 8.177 1.00 91.62 90 GLN A C 1
ATOM 732 O O . GLN A 1 90 ? -17.012 -6.285 7.167 1.00 91.62 90 GLN A O 1
ATOM 737 N N . ASN A 1 91 ? -17.703 -8.177 8.160 1.00 93.06 91 ASN A N 1
ATOM 738 C CA . ASN A 1 91 ? -17.570 -9.057 6.996 1.00 93.06 91 ASN A CA 1
ATOM 739 C C . ASN A 1 91 ? -16.127 -9.151 6.438 1.00 93.06 91 ASN A C 1
ATOM 741 O O . ASN A 1 91 ? -15.915 -9.405 5.250 1.00 93.06 91 ASN A O 1
ATOM 745 N N . GLU A 1 92 ? -15.121 -8.987 7.301 1.00 94.50 92 GLU A N 1
ATOM 746 C CA . GLU A 1 92 ? -13.698 -9.026 6.941 1.00 94.50 92 GLU A CA 1
ATOM 747 C C . GLU A 1 92 ? -13.149 -10.459 7.028 1.00 94.50 92 GLU A C 1
ATOM 749 O O . GLU A 1 92 ? -12.436 -10.839 7.960 1.00 94.50 92 GLU A O 1
ATOM 754 N N . THR A 1 93 ? -13.504 -11.291 6.044 1.00 94.62 93 THR A N 1
ATOM 755 C CA . THR A 1 93 ? -13.208 -12.738 6.046 1.00 94.62 93 THR A CA 1
ATOM 756 C C . THR A 1 93 ? -11.714 -13.058 6.131 1.00 94.62 93 THR A C 1
ATOM 758 O O . THR A 1 93 ? -11.325 -13.957 6.871 1.00 94.62 93 THR A O 1
ATOM 761 N N . TYR A 1 94 ? -10.861 -12.283 5.456 1.00 95.38 94 TYR A N 1
ATOM 762 C CA . TYR A 1 94 ? -9.406 -12.479 5.491 1.00 95.38 94 TYR A CA 1
ATOM 763 C C . TYR A 1 94 ? -8.811 -12.219 6.879 1.00 95.38 94 TYR A C 1
ATOM 765 O O . TYR A 1 94 ? -7.876 -12.901 7.296 1.00 95.38 94 TYR A O 1
ATOM 773 N N . LYS A 1 95 ? -9.369 -11.261 7.628 1.00 93.88 95 LYS A N 1
ATOM 774 C CA . LYS A 1 95 ? -8.926 -10.956 8.994 1.00 93.88 95 LYS A CA 1
ATOM 775 C C . LYS A 1 95 ? -9.275 -12.088 9.955 1.00 93.88 95 LYS A C 1
ATOM 777 O O . LYS A 1 95 ? -8.467 -12.398 10.823 1.00 93.88 95 LYS A O 1
ATOM 782 N N . LEU A 1 96 ? -10.416 -12.754 9.761 1.00 95.00 96 LEU A N 1
ATOM 783 C CA . LEU A 1 96 ? -10.781 -13.943 10.540 1.00 95.00 96 LEU A CA 1
ATOM 784 C C . LEU A 1 96 ? -9.759 -15.071 10.354 1.00 95.00 96 LEU A C 1
ATOM 786 O O . LEU A 1 96 ? -9.244 -15.588 11.343 1.00 95.00 96 LEU A O 1
ATOM 790 N N . GLU A 1 97 ? -9.382 -15.376 9.109 1.00 94.25 97 GLU A N 1
ATOM 791 C CA . GLU A 1 97 ? -8.357 -16.391 8.819 1.00 94.25 97 GLU A CA 1
ATOM 792 C C . GLU A 1 97 ? -6.984 -16.043 9.411 1.00 94.25 97 GLU A C 1
ATOM 794 O O . GLU A 1 97 ? -6.225 -16.930 9.811 1.00 94.25 97 GLU A O 1
ATOM 799 N N . LEU A 1 98 ? -6.633 -14.754 9.442 1.00 93.81 98 LEU A N 1
ATOM 800 C CA . LEU A 1 98 ? -5.393 -14.295 10.065 1.00 93.81 98 LEU A CA 1
ATOM 801 C C . LEU A 1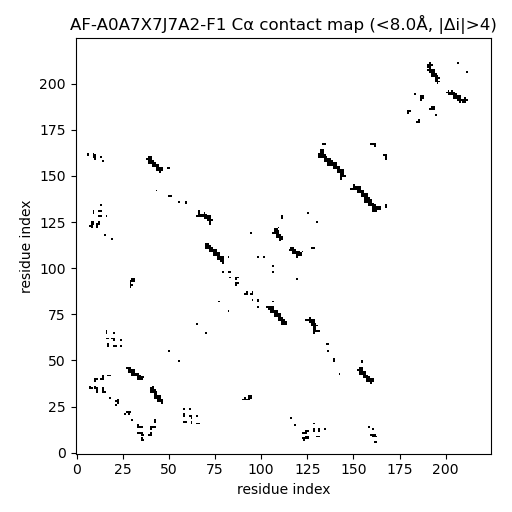 98 ? -5.431 -14.479 11.583 1.00 93.81 98 LEU A C 1
ATOM 803 O O . LEU A 1 98 ? -4.441 -14.933 12.149 1.00 93.81 98 LEU A O 1
ATOM 807 N N . ILE A 1 99 ? -6.557 -14.172 12.231 1.00 94.19 99 ILE A N 1
ATOM 808 C CA . ILE A 1 99 ? -6.728 -14.366 13.677 1.00 94.19 99 ILE A CA 1
ATOM 809 C C . ILE A 1 99 ? -6.635 -15.847 14.047 1.00 94.19 99 ILE A C 1
ATOM 811 O O . ILE A 1 99 ? -5.983 -16.183 15.033 1.00 94.19 99 ILE A O 1
ATOM 815 N N . ASP A 1 100 ? -7.228 -16.731 13.245 1.00 92.75 100 ASP A N 1
ATOM 816 C CA . ASP A 1 100 ? -7.188 -18.179 13.483 1.00 92.75 100 ASP A CA 1
ATOM 817 C C . ASP A 1 100 ? -5.769 -18.754 13.400 1.00 92.75 100 ASP A C 1
ATOM 819 O O . ASP A 1 100 ? -5.454 -19.738 14.070 1.00 92.75 100 ASP A O 1
ATOM 823 N N . ALA A 1 101 ? -4.896 -18.122 12.612 1.00 91.69 101 ALA A N 1
ATOM 824 C CA . ALA A 1 101 ? -3.494 -18.502 12.481 1.00 91.69 101 ALA A CA 1
ATOM 825 C C . ALA A 1 101 ? -2.587 -17.923 13.584 1.00 91.69 101 ALA A C 1
ATOM 827 O O . ALA A 1 101 ? -1.414 -18.296 13.659 1.00 91.69 101 ALA A O 1
ATOM 828 N N . ILE A 1 102 ? -3.088 -17.009 14.425 1.00 91.88 102 ILE A N 1
ATOM 829 C CA . ILE A 1 102 ? -2.324 -16.445 15.542 1.00 91.88 102 ILE A CA 1
ATOM 830 C C . ILE A 1 102 ? -2.475 -17.369 16.764 1.00 91.88 102 ILE A C 1
ATOM 832 O O . ILE A 1 102 ? -3.599 -17.616 17.206 1.00 91.88 102 ILE A O 1
ATOM 836 N N . PRO A 1 103 ? -1.364 -17.877 17.336 1.00 90.50 103 PRO A N 1
ATOM 837 C CA . PRO A 1 103 ? -1.419 -18.773 18.493 1.00 90.50 103 PRO A CA 1
ATOM 838 C C . PRO A 1 103 ? -1.762 -18.051 19.806 1.00 90.50 103 PRO A C 1
ATOM 840 O O . PRO A 1 103 ? -2.177 -18.699 20.764 1.00 90.50 103 PRO A O 1
ATOM 843 N N . ASP A 1 104 ? -1.589 -16.729 19.859 1.00 92.00 104 ASP A N 1
ATOM 844 C CA . ASP A 1 104 ? -1.761 -15.927 21.070 1.00 92.00 104 ASP A CA 1
ATOM 845 C C . ASP A 1 104 ? -3.244 -15.757 21.454 1.00 92.00 104 ASP A C 1
ATOM 847 O O . ASP A 1 104 ? -4.119 -15.574 20.605 1.00 92.00 104 ASP A O 1
ATOM 851 N N . GLU A 1 105 ? -3.536 -15.742 22.760 1.00 91.00 105 GLU A N 1
ATOM 852 C CA . GLU A 1 105 ? -4.903 -15.550 23.276 1.00 91.00 105 GLU A CA 1
ATOM 853 C C . GLU A 1 105 ? -5.448 -14.134 23.040 1.00 91.00 105 GLU A C 1
ATOM 855 O O . GLU A 1 105 ? -6.664 -13.929 22.975 1.00 91.00 105 GLU A O 1
ATOM 860 N N . LYS A 1 106 ? -4.549 -13.151 22.925 1.00 94.00 106 LYS A N 1
ATOM 861 C CA . LYS A 1 106 ? -4.870 -11.754 22.635 1.00 94.00 106 LYS A CA 1
ATOM 862 C C . LYS A 1 106 ? -4.192 -11.326 21.348 1.00 94.00 106 LYS A C 1
ATOM 864 O O . LYS A 1 106 ? -3.007 -11.578 21.152 1.00 94.00 106 LYS A O 1
ATOM 869 N N . VAL A 1 107 ? -4.935 -10.616 20.511 1.00 95.88 107 VAL A N 1
ATOM 870 C CA . VAL A 1 107 ? -4.437 -10.065 19.252 1.00 95.88 107 VAL A CA 1
ATOM 871 C C . VAL A 1 107 ? -4.367 -8.548 19.324 1.00 95.88 107 VAL A C 1
ATOM 873 O O . VAL A 1 107 ? -5.167 -7.900 20.001 1.00 95.88 107 VAL A O 1
ATOM 876 N N . SER A 1 108 ? -3.381 -7.988 18.629 1.00 95.62 108 SER A N 1
ATOM 877 C CA . SER A 1 108 ? -3.194 -6.545 18.528 1.00 95.62 108 SER A CA 1
ATOM 878 C C . SER A 1 108 ? -4.145 -5.963 17.486 1.00 95.62 108 SER A C 1
ATOM 880 O O . SER A 1 108 ? -4.205 -6.436 16.348 1.00 95.62 108 SER A O 1
ATOM 882 N N . ILE A 1 109 ? -4.869 -4.926 17.892 1.00 96.38 109 ILE A N 1
ATOM 883 C CA . ILE A 1 109 ? -5.841 -4.200 17.086 1.00 96.38 109 ILE A CA 1
ATOM 884 C C . ILE A 1 109 ? -5.434 -2.734 17.057 1.00 96.38 109 ILE A C 1
ATOM 886 O O . ILE A 1 109 ? -5.225 -2.120 18.105 1.00 96.38 109 ILE A O 1
ATOM 890 N N . PHE A 1 110 ? -5.342 -2.178 15.856 1.00 96.19 110 PHE A N 1
ATOM 891 C CA . PHE A 1 110 ? -5.092 -0.762 15.650 1.00 96.19 110 PHE A CA 1
ATOM 892 C C . PHE A 1 110 ? -6.369 -0.058 15.227 1.00 96.19 110 PHE A C 1
ATOM 894 O O . PHE A 1 110 ? -7.056 -0.501 14.309 1.00 96.19 110 PHE A O 1
ATOM 901 N N . THR A 1 111 ? -6.647 1.063 15.881 1.00 96.38 111 THR A N 1
ATOM 902 C CA . THR A 1 111 ? -7.809 1.900 15.612 1.00 96.38 111 THR A CA 1
ATOM 903 C C . THR A 1 111 ? -7.349 3.275 15.155 1.00 96.38 111 THR A C 1
ATOM 905 O O . THR A 1 111 ? -6.565 3.927 15.843 1.00 96.38 111 THR A O 1
ATOM 908 N N . THR A 1 112 ? -7.860 3.736 14.016 1.00 96.44 112 THR A N 1
ATOM 909 C CA . THR A 1 112 ? -7.616 5.081 13.484 1.00 96.44 112 THR A CA 1
ATOM 910 C C . THR A 1 112 ? -8.873 5.930 13.636 1.00 96.44 112 THR A C 1
ATOM 912 O O . THR A 1 112 ? -9.962 5.493 13.262 1.00 96.44 112 THR A O 1
ATOM 915 N N . GLY A 1 113 ? -8.731 7.152 14.160 1.00 93.25 113 GLY A N 1
ATOM 916 C CA . GLY A 1 113 ? -9.835 8.114 14.262 1.00 93.25 113 GLY A CA 1
ATOM 917 C C . GLY A 1 113 ? -10.959 7.648 15.178 1.00 93.25 113 GLY A C 1
ATOM 918 O O . GLY A 1 113 ? -12.111 7.646 14.771 1.00 93.25 113 GLY A O 1
ATOM 919 N N . GLU A 1 114 ? -10.615 7.188 16.384 1.00 88.94 114 GLU A N 1
ATOM 920 C CA . GLU A 1 114 ? -11.590 6.817 17.428 1.00 88.94 114 GLU A CA 1
ATOM 921 C C . GLU A 1 114 ? -12.613 5.737 17.014 1.00 88.94 114 GLU A C 1
ATOM 923 O O . GLU A 1 114 ? -13.716 5.671 17.547 1.00 88.94 114 GLU A O 1
ATOM 928 N N . GLY A 1 115 ? -12.246 4.853 16.083 1.00 88.56 115 GLY A N 1
ATOM 929 C CA . GLY A 1 115 ? -13.100 3.744 15.636 1.00 88.56 115 GLY A CA 1
ATOM 930 C C . GLY A 1 115 ? -13.570 3.866 14.192 1.00 88.56 115 GLY A C 1
ATOM 931 O O . GLY A 1 115 ? -14.227 2.953 13.701 1.00 88.56 115 GLY A O 1
ATOM 932 N N . GLU A 1 116 ? -13.213 4.945 13.489 1.00 92.75 116 GLU A N 1
ATOM 933 C CA . GLU A 1 116 ? -13.523 5.106 12.062 1.00 92.75 116 GLU A CA 1
ATOM 934 C C . GLU A 1 116 ? -12.912 4.016 11.180 1.00 92.75 116 GLU A C 1
ATOM 936 O O . GLU A 1 116 ? -13.472 3.668 10.140 1.00 92.75 116 GLU A O 1
ATOM 941 N N . PHE A 1 117 ? -11.754 3.494 11.575 1.00 96.31 117 PHE A N 1
ATOM 942 C CA . PHE A 1 117 ? -11.140 2.340 10.943 1.00 96.31 117 PHE A CA 1
ATOM 943 C C . PHE A 1 117 ? -10.459 1.481 11.994 1.00 96.31 117 PHE A C 1
ATOM 945 O O . PHE A 1 117 ? -9.796 2.000 12.893 1.00 96.31 117 PHE A O 1
ATOM 952 N N . VAL A 1 118 ? -10.630 0.169 11.874 1.00 95.94 118 VAL A N 1
ATOM 953 C CA . VAL A 1 118 ? -10.065 -0.812 12.794 1.00 95.94 118 VAL A CA 1
ATOM 954 C C . VAL A 1 118 ? -9.397 -1.906 11.982 1.00 95.94 118 VAL A C 1
ATOM 956 O O . VAL A 1 118 ? -9.996 -2.431 11.046 1.00 95.94 118 VAL A O 1
ATOM 959 N N . ASP A 1 119 ? -8.169 -2.256 12.348 1.00 96.12 119 ASP A N 1
ATOM 960 C CA . ASP A 1 119 ? -7.380 -3.244 11.625 1.00 96.12 119 ASP A CA 1
ATOM 961 C C . ASP A 1 119 ? -6.631 -4.197 12.564 1.00 96.12 119 ASP A C 1
ATOM 963 O O . ASP A 1 119 ? -6.170 -3.822 13.645 1.00 96.12 119 ASP A O 1
ATOM 967 N N . LEU A 1 120 ? -6.499 -5.449 12.128 1.00 95.44 120 LEU A N 1
ATOM 968 C CA . LEU A 1 120 ? -5.687 -6.465 12.784 1.00 95.44 120 LEU A CA 1
ATOM 969 C C . LEU A 1 120 ? -4.241 -6.284 12.339 1.00 95.44 120 LEU A C 1
ATOM 971 O O . LEU A 1 120 ? -3.884 -6.592 11.199 1.00 95.44 120 LEU A O 1
ATOM 975 N N . CYS A 1 121 ? -3.402 -5.816 13.252 1.00 93.62 121 CYS A N 1
ATOM 976 C CA . CYS A 1 121 ? -2.038 -5.460 12.921 1.00 93.62 121 CYS A CA 1
ATOM 977 C C . CYS A 1 121 ? -1.127 -5.538 14.150 1.00 93.62 121 CYS A C 1
ATOM 979 O O . CYS A 1 121 ? -1.537 -5.221 15.266 1.00 93.62 121 CYS A O 1
ATOM 981 N N . LYS A 1 122 ? 0.132 -5.943 13.951 1.00 90.62 122 LYS A N 1
ATOM 982 C CA . LYS A 1 122 ? 1.153 -5.989 15.014 1.00 90.62 122 LYS A CA 1
ATOM 983 C C . LYS A 1 122 ? 1.867 -4.650 15.235 1.00 90.62 122 LYS A C 1
ATOM 985 O O . LYS A 1 122 ? 2.499 -4.477 16.273 1.00 90.62 122 LYS A O 1
ATOM 990 N N . GLY A 1 123 ? 1.756 -3.712 14.294 1.00 88.00 123 GLY A N 1
ATOM 991 C CA . GLY A 1 123 ? 2.519 -2.466 14.295 1.00 88.00 123 GLY A CA 1
ATOM 992 C C . GLY A 1 123 ? 4.025 -2.683 14.057 1.00 88.00 123 GLY A C 1
ATOM 993 O O . GLY A 1 123 ? 4.417 -3.742 13.559 1.00 88.00 123 GLY A O 1
ATOM 994 N N . PRO A 1 124 ? 4.875 -1.696 14.398 1.00 91.94 124 PRO A N 1
ATOM 995 C CA . PRO A 1 124 ? 4.515 -0.388 14.958 1.00 91.94 124 PRO A CA 1
ATOM 996 C C . PRO A 1 124 ? 3.811 0.531 13.945 1.00 91.94 124 PRO A C 1
ATOM 998 O O . PRO A 1 124 ? 3.861 0.294 12.738 1.00 91.94 124 PRO A O 1
ATOM 1001 N N . HIS A 1 125 ? 3.175 1.584 14.463 1.00 93.88 125 HIS A N 1
ATOM 1002 C CA . HIS A 1 125 ? 2.548 2.674 13.710 1.00 93.88 125 HIS A CA 1
ATOM 1003 C C . HIS A 1 125 ? 2.983 4.031 14.270 1.00 93.88 125 HIS A C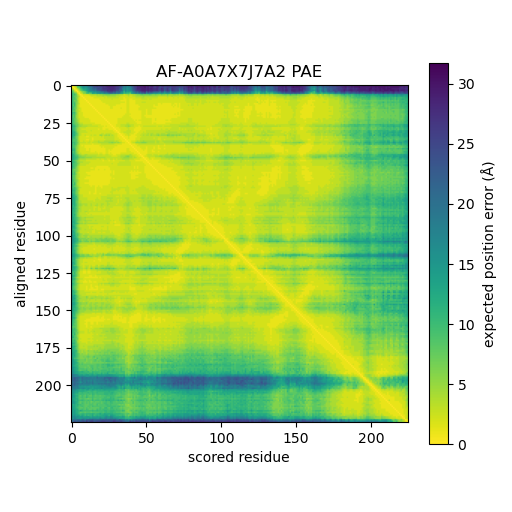 1
ATOM 1005 O O . HIS A 1 125 ? 3.380 4.133 15.431 1.00 93.88 125 HIS A O 1
ATOM 1011 N N . ALA A 1 126 ? 2.877 5.078 13.452 1.00 94.25 126 ALA A N 1
ATOM 1012 C CA . ALA A 1 126 ? 2.921 6.459 13.924 1.00 94.25 126 ALA A CA 1
ATOM 1013 C C . ALA A 1 126 ? 1.740 6.764 14.865 1.00 94.25 126 ALA A C 1
ATOM 1015 O O . ALA A 1 126 ? 0.688 6.138 14.761 1.00 94.25 126 ALA A O 1
ATOM 1016 N N . ALA A 1 127 ? 1.899 7.760 15.742 1.00 94.50 127 ALA A N 1
ATOM 1017 C CA . ALA A 1 127 ? 0.881 8.137 16.728 1.00 94.50 127 ALA A CA 1
ATOM 1018 C C . ALA A 1 127 ? -0.390 8.757 16.112 1.00 94.50 127 ALA A C 1
ATOM 1020 O O . ALA A 1 127 ? -1.469 8.674 16.698 1.00 94.50 127 ALA A O 1
ATOM 1021 N N . SER A 1 128 ? -0.275 9.381 14.937 1.00 97.00 128 SER A N 1
ATOM 1022 C CA . SER A 1 128 ? -1.399 9.993 14.229 1.00 97.00 128 SER A CA 1
ATOM 1023 C C . SER A 1 128 ? -1.232 9.928 12.712 1.00 97.00 128 SER A C 1
ATOM 1025 O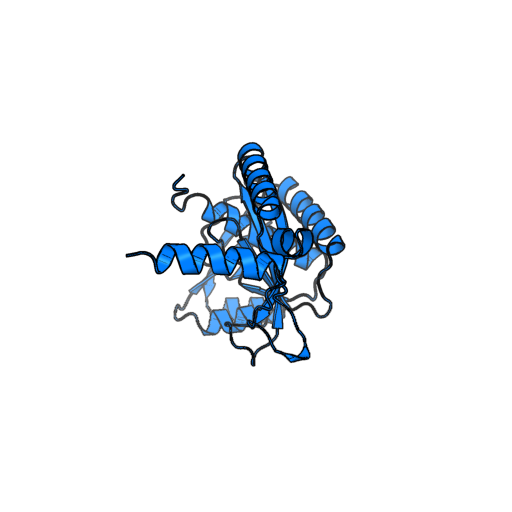 O . SER A 1 128 ? -0.121 9.772 12.190 1.00 97.00 128 SER A O 1
ATOM 1027 N N . THR A 1 129 ? -2.337 10.077 11.978 1.00 97.44 129 THR A N 1
ATOM 1028 C CA . THR A 1 129 ? -2.319 10.137 10.508 1.00 97.44 129 THR A CA 1
ATOM 1029 C C . THR A 1 129 ? -1.583 11.371 9.993 1.00 97.44 129 THR A C 1
ATOM 1031 O O . THR A 1 129 ? -1.010 11.320 8.906 1.00 97.44 129 THR A O 1
ATOM 1034 N N . GLY A 1 130 ? -1.525 12.457 10.773 1.00 95.88 130 GLY A N 1
ATOM 1035 C CA . GLY A 1 130 ? -0.822 13.681 10.403 1.00 95.88 130 GLY A CA 1
ATOM 1036 C C . GLY A 1 130 ? 0.700 13.540 10.380 1.00 95.88 130 GLY A C 1
ATOM 1037 O O . GLY A 1 130 ? 1.372 14.406 9.813 1.00 95.88 130 GLY A O 1
ATOM 1038 N N . ALA A 1 131 ? 1.267 12.457 10.923 1.00 95.00 131 ALA A N 1
ATOM 1039 C CA . ALA A 1 131 ? 2.690 12.142 10.774 1.00 95.00 131 ALA A CA 1
ATOM 1040 C C . ALA A 1 131 ? 3.086 11.884 9.307 1.00 95.00 131 ALA A C 1
ATOM 1042 O O . ALA A 1 131 ? 4.230 12.124 8.923 1.00 95.00 131 ALA A O 1
ATOM 1043 N N . ILE A 1 132 ? 2.143 11.446 8.467 1.00 96.12 132 ILE A N 1
ATOM 1044 C CA . ILE A 1 132 ? 2.369 11.188 7.042 1.00 96.12 132 ILE A CA 1
ATOM 1045 C C . ILE A 1 132 ? 2.454 12.523 6.294 1.00 96.12 132 ILE A C 1
ATOM 1047 O O . ILE A 1 132 ? 1.471 13.256 6.195 1.00 96.12 132 ILE A O 1
ATOM 1051 N N . LYS A 1 133 ? 3.633 12.847 5.749 1.00 94.25 133 LYS A N 1
ATOM 1052 C CA . LYS A 1 133 ? 3.872 14.117 5.035 1.00 94.25 133 LYS A CA 1
ATOM 1053 C C . LYS A 1 133 ? 3.969 13.971 3.521 1.00 94.25 133 LYS A C 1
ATOM 1055 O O . LYS A 1 133 ? 3.529 14.865 2.797 1.00 94.25 133 LYS A O 1
ATOM 1060 N N . ALA A 1 134 ? 4.549 12.872 3.049 1.00 95.69 134 ALA A N 1
ATOM 1061 C CA . ALA A 1 134 ? 4.822 12.647 1.637 1.00 95.69 134 ALA A CA 1
ATOM 1062 C C . ALA A 1 134 ? 4.512 11.192 1.272 1.00 95.69 134 ALA A C 1
ATOM 1064 O O . ALA A 1 134 ? 5.212 10.279 1.702 1.00 95.69 134 ALA A O 1
ATOM 1065 N N . PHE A 1 135 ? 3.456 10.971 0.489 1.00 97.19 135 PHE A N 1
ATOM 1066 C CA . PHE A 1 135 ? 3.066 9.643 0.013 1.00 97.19 135 PHE A CA 1
ATOM 1067 C C . PHE A 1 135 ? 2.609 9.686 -1.448 1.00 97.19 135 PHE A C 1
ATOM 1069 O O . PHE A 1 135 ? 2.267 10.755 -1.960 1.00 97.19 135 PHE A O 1
ATOM 1076 N N . LYS A 1 136 ? 2.692 8.552 -2.147 1.00 97.19 136 LYS A N 1
ATOM 1077 C CA . LYS A 1 136 ? 2.266 8.418 -3.548 1.00 97.19 136 LYS A CA 1
ATOM 1078 C C . LYS A 1 136 ? 1.865 6.975 -3.834 1.00 97.19 136 LYS A C 1
ATOM 1080 O O . LYS A 1 136 ? 2.631 6.068 -3.519 1.00 97.19 136 LYS A O 1
ATOM 1085 N N . LEU A 1 137 ? 0.705 6.758 -4.449 1.00 97.81 137 LEU A N 1
ATOM 1086 C CA . LEU A 1 137 ? 0.323 5.448 -4.979 1.00 97.81 137 LEU A CA 1
ATOM 1087 C C . LEU A 1 137 ? 0.968 5.241 -6.351 1.00 97.81 137 LEU A C 1
ATOM 1089 O O . LEU A 1 137 ? 1.063 6.175 -7.148 1.00 97.81 137 LEU A O 1
ATOM 1093 N N . GLN A 1 138 ? 1.451 4.027 -6.601 1.00 94.12 138 GLN A N 1
ATOM 1094 C CA . GLN A 1 138 ? 2.284 3.715 -7.761 1.00 94.12 138 GLN A CA 1
ATOM 1095 C C . GLN A 1 138 ? 1.560 2.849 -8.783 1.00 94.12 138 GLN A C 1
ATOM 1097 O O . GLN A 1 138 ? 1.422 3.245 -9.935 1.00 94.12 138 GLN A O 1
ATOM 1102 N N . SER A 1 139 ? 1.130 1.658 -8.377 1.00 94.31 139 SER A N 1
ATOM 1103 C CA . SER A 1 139 ? 0.622 0.651 -9.303 1.00 94.31 139 SER A CA 1
ATOM 1104 C C . SER A 1 139 ? -0.355 -0.296 -8.624 1.00 94.31 139 SER A C 1
ATOM 1106 O O . SER A 1 139 ? -0.393 -0.414 -7.397 1.00 94.31 139 SER A O 1
ATOM 1108 N N . VAL A 1 140 ? -1.132 -0.984 -9.456 1.00 96.62 140 VAL A N 1
ATOM 1109 C CA . VAL A 1 140 ? -2.000 -2.090 -9.059 1.00 96.62 140 VAL A CA 1
ATOM 1110 C C . VAL A 1 140 ? -1.430 -3.375 -9.652 1.00 96.62 140 VAL A C 1
ATOM 1112 O O . VAL A 1 140 ? -1.046 -3.403 -10.820 1.00 96.62 140 VAL A O 1
ATOM 1115 N N . ALA A 1 141 ? -1.376 -4.438 -8.859 1.00 94.88 141 ALA A N 1
ATOM 1116 C CA . ALA A 1 141 ? -0.989 -5.772 -9.302 1.00 94.88 141 ALA A CA 1
ATOM 1117 C C . ALA A 1 141 ? -1.984 -6.823 -8.796 1.00 94.88 141 ALA A C 1
ATOM 1119 O O . ALA A 1 141 ? -2.709 -6.590 -7.833 1.00 94.88 141 ALA A O 1
ATOM 1120 N N . GLY A 1 142 ? -2.004 -7.997 -9.424 1.00 95.00 142 GLY A N 1
ATOM 1121 C CA . GLY A 1 142 ? -2.694 -9.165 -8.876 1.00 95.00 142 GLY A CA 1
ATOM 1122 C C . GLY A 1 142 ? -1.825 -9.872 -7.836 1.00 95.00 142 GLY A C 1
ATOM 1123 O O . GLY A 1 142 ? -0.617 -10.016 -8.033 1.00 95.00 142 GLY A O 1
ATOM 1124 N N . ALA A 1 143 ? -2.429 -10.331 -6.744 1.00 94.06 143 ALA A N 1
ATOM 1125 C CA . ALA A 1 143 ? -1.772 -11.171 -5.749 1.00 94.06 143 ALA A CA 1
ATOM 1126 C C . ALA A 1 143 ? -2.723 -12.276 -5.294 1.00 94.06 143 ALA A C 1
ATOM 1128 O O . ALA A 1 143 ? -3.873 -12.011 -4.969 1.00 94.06 143 ALA A O 1
ATOM 1129 N N . TYR A 1 144 ? -2.255 -13.517 -5.238 1.00 94.25 144 TYR A N 1
ATOM 1130 C CA . TYR A 1 144 ? -3.065 -14.604 -4.700 1.00 94.25 144 TYR A CA 1
ATOM 1131 C C . TYR A 1 144 ? -2.988 -14.643 -3.177 1.00 94.25 144 TYR A C 1
ATOM 1133 O O . TYR A 1 144 ? -1.914 -14.456 -2.591 1.00 94.25 144 TYR A O 1
ATOM 1141 N N . TRP A 1 145 ? -4.118 -14.907 -2.522 1.00 94.75 145 TRP A N 1
ATOM 1142 C CA . TRP A 1 145 ? -4.157 -15.032 -1.068 1.00 94.75 145 TRP A CA 1
ATOM 1143 C C . TRP A 1 145 ? -3.196 -16.128 -0.578 1.00 94.75 145 TRP A C 1
ATOM 1145 O O . TRP A 1 145 ? -3.193 -17.248 -1.089 1.00 94.75 145 TRP A O 1
ATOM 1155 N N . ARG A 1 146 ? -2.342 -15.787 0.400 1.00 90.19 146 ARG A N 1
ATOM 1156 C CA . ARG A 1 146 ? -1.225 -16.624 0.898 1.00 90.19 146 ARG A CA 1
ATOM 1157 C C . ARG A 1 146 ? -0.215 -17.072 -0.175 1.00 90.19 146 ARG A C 1
ATOM 1159 O O . ARG A 1 146 ? 0.587 -17.961 0.087 1.00 90.19 146 ARG A O 1
ATOM 1166 N N . GLY A 1 147 ? -0.221 -16.441 -1.350 1.00 89.75 147 GLY A N 1
ATOM 1167 C CA . GLY A 1 147 ? 0.662 -16.789 -2.464 1.00 89.75 147 GLY A CA 1
ATOM 1168 C C . GLY A 1 147 ? 0.310 -18.105 -3.164 1.00 89.75 147 GLY A C 1
ATOM 1169 O O . GLY A 1 147 ? 1.130 -18.600 -3.928 1.00 89.75 147 GLY A O 1
ATOM 1170 N N . ASP A 1 148 ? -0.875 -18.667 -2.913 1.00 90.44 148 ASP A N 1
ATOM 1171 C CA . ASP A 1 148 ? -1.342 -19.900 -3.554 1.00 90.44 148 ASP A CA 1
ATOM 1172 C C . ASP A 1 148 ? -2.331 -19.563 -4.675 1.00 90.44 148 ASP A C 1
ATOM 1174 O O . ASP A 1 148 ? -3.402 -19.015 -4.419 1.00 90.44 148 ASP A O 1
ATOM 1178 N N . GLU A 1 149 ? -1.976 -19.914 -5.912 1.00 90.75 149 GLU A N 1
ATOM 1179 C CA . GLU A 1 149 ? -2.766 -19.686 -7.131 1.00 90.75 149 GLU A CA 1
ATOM 1180 C C . GLU A 1 149 ? -4.176 -20.296 -7.100 1.00 90.75 149 GLU A C 1
ATOM 1182 O O . GLU A 1 149 ? -5.039 -19.899 -7.880 1.00 90.75 149 GLU A O 1
ATOM 1187 N N . LYS A 1 150 ? -4.427 -21.250 -6.195 1.00 92.50 150 LYS A N 1
ATOM 1188 C CA . LYS A 1 150 ? -5.749 -21.859 -5.997 1.00 92.50 150 LYS A CA 1
ATOM 1189 C C . LYS A 1 150 ? -6.685 -20.999 -5.152 1.00 92.50 150 LYS A C 1
ATOM 1191 O O . LYS A 1 150 ? -7.887 -21.263 -5.127 1.00 92.50 150 LYS A O 1
ATOM 1196 N N . ASN A 1 151 ? -6.153 -20.006 -4.443 1.00 93.44 151 ASN A N 1
ATOM 1197 C CA . ASN A 1 151 ? -6.941 -19.114 -3.605 1.00 93.44 151 ASN A CA 1
ATOM 1198 C C . ASN A 1 151 ? -7.462 -17.904 -4.393 1.00 93.44 151 ASN A C 1
ATOM 1200 O O . ASN A 1 151 ? -7.114 -17.673 -5.549 1.00 93.44 151 ASN A O 1
ATOM 1204 N N . ALA A 1 152 ? -8.300 -17.097 -3.738 1.00 92.69 152 ALA A N 1
ATOM 1205 C CA . ALA A 1 152 ? -8.824 -15.865 -4.314 1.00 92.69 152 ALA A CA 1
ATOM 1206 C C . ALA A 1 152 ? -7.697 -14.938 -4.810 1.00 92.69 152 ALA A C 1
ATOM 1208 O O . ALA A 1 152 ? -6.711 -14.696 -4.103 1.00 92.69 152 ALA A O 1
ATOM 1209 N N . MET A 1 153 ? -7.878 -14.399 -6.019 1.00 95.56 153 MET A N 1
ATOM 1210 C CA . MET A 1 153 ? -7.020 -13.356 -6.571 1.00 95.56 153 MET A CA 1
ATOM 1211 C C . MET A 1 153 ? -7.433 -12.004 -5.987 1.00 95.56 153 MET A C 1
ATOM 1213 O O . MET A 1 153 ? -8.543 -11.529 -6.212 1.00 95.56 153 MET A O 1
ATOM 1217 N N . LEU A 1 154 ? -6.520 -11.392 -5.246 1.00 97.06 154 LEU A N 1
ATOM 1218 C CA . LEU A 1 154 ? -6.642 -10.068 -4.657 1.00 97.06 154 LEU A CA 1
ATOM 1219 C C . LEU A 1 154 ? -5.993 -9.020 -5.557 1.00 97.06 154 LEU A C 1
ATOM 1221 O O . LEU A 1 154 ? -5.141 -9.315 -6.400 1.00 97.06 154 LEU A O 1
ATOM 1225 N N . GLN A 1 155 ? -6.373 -7.772 -5.326 1.00 97.88 155 GLN A N 1
ATOM 1226 C CA . GLN A 1 155 ? -5.786 -6.615 -5.977 1.00 97.88 155 GLN A CA 1
ATOM 1227 C C . GLN A 1 155 ? -4.865 -5.890 -5.002 1.00 97.88 155 GLN A C 1
ATOM 1229 O O . GLN A 1 155 ? -5.307 -5.353 -3.987 1.00 97.88 155 GLN A O 1
ATOM 1234 N N . ARG A 1 156 ? -3.577 -5.876 -5.321 1.00 97.94 156 ARG A N 1
ATOM 1235 C CA . ARG A 1 156 ? -2.522 -5.242 -4.544 1.00 97.94 156 ARG A CA 1
ATOM 1236 C C . ARG A 1 156 ? -2.287 -3.827 -5.033 1.00 97.94 156 ARG A C 1
ATOM 1238 O O . ARG A 1 156 ? -1.866 -3.645 -6.172 1.00 97.94 156 ARG A O 1
ATOM 1245 N N . ILE A 1 157 ? -2.483 -2.839 -4.169 1.00 98.44 157 ILE A N 1
ATOM 1246 C CA . ILE A 1 157 ? -2.089 -1.455 -4.454 1.00 98.44 157 ILE A CA 1
ATOM 1247 C C . ILE A 1 157 ? -0.731 -1.191 -3.812 1.00 98.44 157 ILE A C 1
ATOM 1249 O O . ILE A 1 157 ? -0.579 -1.364 -2.604 1.00 98.44 157 ILE A O 1
ATOM 1253 N N . TYR A 1 158 ? 0.239 -0.754 -4.613 1.00 97.88 158 TYR A N 1
ATOM 1254 C CA . TYR A 1 158 ? 1.553 -0.312 -4.153 1.00 97.88 158 TYR A CA 1
ATOM 1255 C C . TYR A 1 158 ? 1.577 1.195 -3.921 1.00 97.88 158 TYR A C 1
ATOM 1257 O O . TYR A 1 158 ? 1.039 1.973 -4.713 1.00 97.88 158 TYR A O 1
ATOM 1265 N N . GLY A 1 159 ? 2.272 1.616 -2.870 1.00 97.44 159 GLY A N 1
ATOM 1266 C CA . GLY A 1 159 ? 2.519 3.020 -2.581 1.00 97.44 159 GLY A CA 1
ATOM 1267 C C . GLY A 1 159 ? 3.870 3.240 -1.920 1.00 97.44 159 GLY A C 1
ATOM 1268 O O . GLY A 1 159 ? 4.486 2.319 -1.389 1.00 97.44 159 GLY A O 1
ATOM 1269 N N . THR A 1 160 ? 4.339 4.481 -1.940 1.00 96.31 160 THR A N 1
ATOM 1270 C CA . THR A 1 160 ? 5.528 4.911 -1.204 1.00 96.31 160 THR A CA 1
ATOM 1271 C C . THR A 1 160 ? 5.167 5.969 -0.184 1.00 96.31 160 THR A C 1
ATOM 1273 O O . THR A 1 160 ? 4.206 6.720 -0.358 1.00 96.31 160 THR A O 1
ATOM 1276 N N . CYS A 1 161 ? 5.936 6.016 0.899 1.00 95.75 161 CYS A N 1
ATOM 1277 C CA . CYS A 1 161 ? 5.791 7.010 1.948 1.00 95.75 161 CYS A CA 1
ATOM 1278 C C . CYS A 1 161 ? 7.176 7.395 2.464 1.00 95.75 161 CYS A C 1
ATOM 1280 O O . CYS A 1 161 ? 7.988 6.513 2.762 1.00 95.75 161 CYS A O 1
ATOM 1282 N N . PHE A 1 162 ? 7.411 8.700 2.571 1.00 94.19 162 PHE A N 1
ATOM 1283 C CA . PHE A 1 162 ? 8.655 9.307 3.029 1.00 94.19 162 PHE A CA 1
ATOM 1284 C C . PHE A 1 162 ? 8.382 10.338 4.135 1.00 94.19 162 PHE A C 1
ATOM 1286 O O . PHE A 1 162 ? 7.280 10.898 4.194 1.00 94.19 162 PHE A O 1
ATOM 1293 N N . PRO A 1 163 ? 9.365 10.618 5.010 1.00 91.81 163 PRO A N 1
ATOM 1294 C CA . PRO A 1 163 ? 9.215 11.607 6.074 1.00 91.81 163 PRO A CA 1
ATOM 1295 C C . PRO A 1 163 ? 9.122 13.034 5.516 1.00 91.81 163 PRO A C 1
ATOM 1297 O O . PRO A 1 163 ? 8.458 13.889 6.099 1.00 91.81 163 PRO A O 1
ATOM 1300 N N . THR A 1 164 ? 9.762 13.283 4.368 1.00 92.75 164 THR A N 1
ATOM 1301 C CA . THR A 1 164 ? 9.859 14.597 3.724 1.00 92.75 164 THR A CA 1
ATOM 1302 C C . THR A 1 164 ? 9.468 14.534 2.243 1.00 92.75 164 THR A C 1
ATOM 1304 O O . THR A 1 164 ? 9.539 13.482 1.598 1.00 92.75 164 THR A O 1
ATOM 1307 N N . LYS A 1 165 ? 9.031 15.670 1.683 1.00 92.81 165 LYS A N 1
ATOM 1308 C CA . LYS A 1 165 ? 8.680 15.766 0.252 1.00 92.81 165 LYS A CA 1
ATOM 1309 C C . LYS A 1 165 ? 9.921 15.725 -0.633 1.00 92.81 165 LYS A C 1
ATOM 1311 O O . LYS A 1 165 ? 9.849 15.265 -1.767 1.00 92.81 165 LYS A O 1
ATOM 1316 N N . GLU A 1 166 ? 11.044 16.186 -0.106 1.00 93.62 166 GLU A N 1
ATOM 1317 C CA . GLU A 1 166 ? 12.345 16.203 -0.757 1.00 93.62 166 GLU A CA 1
ATOM 1318 C C . GLU A 1 166 ? 12.839 14.773 -1.008 1.00 93.62 166 GLU A C 1
ATOM 1320 O O . GLU A 1 166 ? 13.203 14.441 -2.136 1.00 93.62 166 GLU A O 1
ATOM 1325 N N . GLU A 1 167 ? 12.768 13.900 0.005 1.00 91.88 167 GLU A N 1
ATOM 1326 C CA . GLU A 1 167 ? 13.111 12.477 -0.134 1.00 91.88 167 GLU A CA 1
ATOM 1327 C C . GLU A 1 167 ? 12.189 11.763 -1.121 1.00 91.88 167 GLU A C 1
ATOM 1329 O O . GLU A 1 167 ? 12.654 11.012 -1.981 1.00 91.88 167 GLU A O 1
ATOM 1334 N N . GLN A 1 168 ? 10.885 12.049 -1.060 1.00 93.81 168 GLN A N 1
ATOM 1335 C CA . GLN A 1 168 ? 9.939 11.502 -2.024 1.00 93.81 168 GLN A CA 1
ATOM 1336 C C . GLN A 1 168 ? 10.268 11.945 -3.454 1.00 93.81 168 GLN A C 1
ATOM 1338 O O . GLN A 1 168 ? 10.277 11.118 -4.364 1.00 93.81 168 GLN A O 1
ATOM 1343 N N . ALA A 1 169 ? 10.539 13.233 -3.671 1.00 93.50 169 ALA A N 1
ATOM 1344 C CA . ALA A 1 169 ? 10.865 13.759 -4.991 1.00 93.50 169 ALA A CA 1
ATOM 1345 C C . ALA A 1 169 ? 12.158 13.139 -5.541 1.00 93.50 169 ALA A C 1
ATOM 1347 O O . ALA A 1 169 ? 12.204 12.764 -6.714 1.00 93.50 169 ALA A O 1
ATOM 1348 N N . ALA A 1 170 ? 13.179 12.969 -4.695 1.00 94.06 170 ALA A N 1
ATOM 1349 C CA . ALA A 1 170 ? 14.412 12.282 -5.065 1.00 94.06 170 ALA A CA 1
ATOM 1350 C C . ALA A 1 170 ? 14.150 10.823 -5.478 1.00 94.06 170 ALA A C 1
ATOM 1352 O O . ALA A 1 170 ? 14.651 10.378 -6.512 1.00 94.06 170 ALA A O 1
ATOM 1353 N N . TYR A 1 171 ? 13.317 10.101 -4.724 1.00 92.75 171 TYR A N 1
ATOM 1354 C CA . TYR A 1 171 ? 12.951 8.722 -5.044 1.00 92.75 171 TYR A CA 1
ATOM 1355 C C . TYR A 1 171 ? 12.154 8.611 -6.351 1.00 92.75 171 TYR A C 1
ATOM 1357 O O . TYR A 1 171 ? 12.459 7.771 -7.195 1.00 92.75 171 TYR A O 1
ATOM 1365 N N . LEU A 1 172 ? 11.166 9.483 -6.564 1.00 91.50 172 LEU A N 1
ATOM 1366 C CA . LEU A 1 172 ? 10.381 9.492 -7.802 1.00 91.50 172 LEU A CA 1
ATOM 1367 C C . LEU A 1 172 ? 11.251 9.816 -9.023 1.00 91.50 172 LEU A C 1
ATOM 1369 O O . LEU A 1 172 ? 11.106 9.168 -10.057 1.00 91.50 172 LEU A O 1
ATOM 1373 N N . LYS A 1 173 ? 12.205 10.745 -8.888 1.00 93.31 173 LYS A N 1
ATOM 1374 C CA . LYS A 1 173 ? 13.182 11.037 -9.944 1.00 93.31 173 LYS A CA 1
ATOM 1375 C C . LYS A 1 173 ? 14.074 9.829 -10.246 1.00 93.31 173 LYS A C 1
ATOM 1377 O O . LYS A 1 173 ? 14.324 9.530 -11.409 1.00 93.31 173 LYS A O 1
ATOM 1382 N N . MET A 1 174 ? 14.528 9.113 -9.216 1.00 92.88 174 MET A N 1
ATOM 1383 C CA . MET A 1 174 ? 15.308 7.884 -9.388 1.00 92.88 174 MET A CA 1
ATOM 1384 C C . MET A 1 174 ? 14.516 6.815 -10.157 1.00 92.88 174 MET A C 1
ATOM 1386 O O . MET A 1 174 ? 15.075 6.159 -11.034 1.00 92.88 174 MET A O 1
ATOM 1390 N N . LEU A 1 175 ? 13.219 6.654 -9.868 1.00 90.38 175 LEU A N 1
ATOM 1391 C CA . LEU A 1 175 ? 12.358 5.721 -10.601 1.00 90.38 175 LEU A CA 1
ATOM 1392 C C . LEU A 1 175 ? 12.17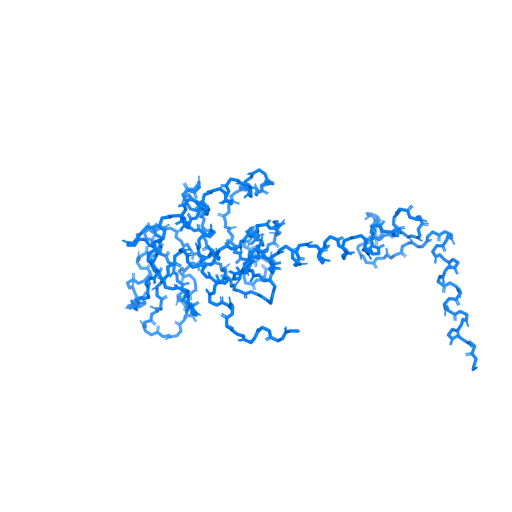2 6.120 -12.065 1.00 90.38 175 LEU A C 1
ATOM 1394 O O . LEU A 1 175 ? 12.243 5.257 -12.935 1.00 90.38 175 LEU A O 1
ATOM 1398 N N . GLU A 1 176 ? 11.992 7.410 -12.346 1.00 90.81 176 GLU A N 1
ATOM 1399 C CA . GLU A 1 176 ? 11.907 7.916 -13.719 1.00 90.81 176 GLU A CA 1
ATOM 1400 C C . GLU A 1 176 ? 13.210 7.644 -14.492 1.00 90.81 176 GLU A C 1
ATOM 1402 O O . GLU A 1 176 ? 13.189 7.171 -15.629 1.00 90.81 176 GLU A O 1
ATOM 1407 N N . GLU A 1 177 ? 14.369 7.879 -13.869 1.00 92.19 177 GLU A N 1
ATOM 1408 C CA . GLU A 1 177 ? 15.670 7.562 -14.467 1.00 92.19 177 GLU A CA 1
ATOM 1409 C C . GLU A 1 177 ? 15.862 6.054 -14.693 1.00 92.19 177 GLU A C 1
ATOM 1411 O O . GLU A 1 177 ? 16.429 5.660 -15.717 1.00 92.19 177 GLU A O 1
ATOM 1416 N N . ALA A 1 178 ? 15.375 5.211 -13.778 1.00 90.56 178 ALA A N 1
ATOM 1417 C CA . ALA A 1 178 ? 15.413 3.758 -13.917 1.00 90.56 178 ALA A CA 1
ATOM 1418 C C . ALA A 1 178 ? 14.507 3.267 -15.058 1.00 90.56 178 ALA A C 1
ATOM 1420 O O . ALA A 1 178 ? 14.942 2.449 -15.868 1.00 90.56 178 ALA A O 1
ATOM 1421 N N . GLU A 1 179 ? 13.292 3.808 -15.187 1.00 89.06 179 GLU A N 1
ATOM 1422 C CA . GLU A 1 179 ? 12.362 3.472 -16.274 1.00 89.06 179 GLU A CA 1
ATOM 1423 C C . GLU A 1 179 ? 12.933 3.861 -17.646 1.00 89.06 179 GLU A C 1
ATOM 1425 O O . GLU A 1 179 ? 12.827 3.107 -18.616 1.00 89.06 179 GLU A O 1
ATOM 1430 N N . ARG A 1 180 ? 13.626 5.005 -17.733 1.00 90.06 180 ARG A N 1
ATOM 1431 C CA . ARG A 1 180 ? 14.339 5.423 -18.955 1.00 90.06 180 ARG A CA 1
ATOM 1432 C C . ARG A 1 180 ? 15.474 4.477 -19.346 1.00 90.06 180 ARG A C 1
ATOM 1434 O O . ARG A 1 180 ? 15.913 4.525 -20.490 1.00 90.06 180 ARG A O 1
ATOM 1441 N N . ARG A 1 181 ? 15.958 3.650 -18.417 1.00 92.88 181 ARG A N 1
ATOM 1442 C CA . ARG A 1 181 ? 17.041 2.673 -18.616 1.00 92.88 181 ARG A CA 1
ATOM 1443 C C . ARG A 1 181 ? 16.539 1.230 -18.632 1.00 92.88 181 ARG A C 1
ATOM 1445 O O . ARG A 1 181 ? 17.345 0.301 -18.601 1.00 92.88 181 ARG A O 1
ATOM 1452 N N . ASP A 1 182 ? 15.227 1.027 -18.691 1.00 92.75 182 ASP A N 1
ATOM 1453 C CA . ASP A 1 182 ? 14.646 -0.304 -18.741 1.00 92.75 182 ASP A CA 1
ATOM 1454 C C . ASP A 1 182 ? 14.973 -0.978 -20.080 1.00 92.75 182 ASP A C 1
ATOM 1456 O O . ASP A 1 182 ? 14.533 -0.546 -21.149 1.00 92.75 182 ASP A O 1
ATOM 1460 N N . HIS A 1 183 ? 15.734 -2.073 -20.021 1.00 91.56 183 HIS A N 1
ATOM 1461 C CA . HIS A 1 183 ? 16.115 -2.851 -21.197 1.00 91.56 183 HIS A CA 1
ATOM 1462 C C . HIS A 1 183 ? 14.907 -3.353 -21.998 1.00 91.56 183 HIS A C 1
ATOM 1464 O O . HIS A 1 183 ? 15.025 -3.530 -23.206 1.00 91.56 183 HIS A O 1
ATOM 1470 N N . ARG A 1 184 ? 13.744 -3.564 -21.371 1.00 90.00 184 ARG A N 1
ATOM 1471 C CA . ARG A 1 184 ? 12.520 -4.008 -22.055 1.00 90.00 184 ARG A CA 1
ATOM 1472 C C . ARG A 1 184 ? 11.961 -2.909 -22.952 1.00 90.00 184 ARG A C 1
ATOM 1474 O O . ARG A 1 184 ? 11.477 -3.207 -24.038 1.00 90.00 184 ARG A O 1
ATOM 1481 N N . LYS A 1 185 ? 12.071 -1.653 -22.513 1.00 89.88 185 LYS A N 1
ATOM 1482 C CA . LYS A 1 185 ? 11.658 -0.469 -23.272 1.00 89.88 185 LYS A CA 1
ATOM 1483 C C . LYS A 1 185 ? 12.680 -0.139 -24.356 1.00 89.88 185 LYS A C 1
ATOM 1485 O O . LYS A 1 185 ? 12.345 -0.131 -25.535 1.00 89.88 185 LYS A O 1
ATOM 1490 N N . ILE A 1 186 ? 13.949 0.006 -23.970 1.00 92.06 186 ILE A N 1
ATOM 1491 C CA . ILE A 1 186 ? 15.050 0.311 -24.897 1.00 92.06 186 ILE A CA 1
ATOM 1492 C C . ILE A 1 186 ? 15.208 -0.791 -25.950 1.00 92.06 186 ILE A C 1
ATOM 1494 O O . ILE A 1 186 ? 15.424 -0.506 -27.123 1.00 92.06 186 ILE A O 1
ATOM 1498 N N . GLY A 1 187 ? 15.099 -2.059 -25.550 1.00 92.00 187 GLY A N 1
ATOM 1499 C CA . GLY A 1 187 ? 15.236 -3.203 -26.448 1.00 92.00 187 GLY A CA 1
ATOM 1500 C C . GLY A 1 187 ? 14.171 -3.231 -27.539 1.00 92.00 187 GLY A C 1
ATOM 1501 O O . GLY A 1 187 ? 14.485 -3.604 -28.667 1.00 92.00 187 GLY A O 1
ATOM 1502 N N . GLN A 1 188 ? 12.952 -2.781 -27.229 1.00 89.19 188 GLN A N 1
ATOM 1503 C CA . GLN A 1 188 ? 11.895 -2.588 -28.221 1.00 89.19 188 GLN A CA 1
ATOM 1504 C C . GLN A 1 188 ? 12.146 -1.344 -29.084 1.00 89.19 188 GLN A C 1
ATOM 1506 O O . GLN A 1 188 ? 12.102 -1.445 -30.306 1.00 89.19 188 GLN A O 1
ATOM 1511 N N . GLU A 1 189 ? 12.462 -0.194 -28.475 1.00 91.88 189 GLU A N 1
ATOM 1512 C CA . GLU A 1 189 ? 12.718 1.071 -29.189 1.00 91.88 189 GLU A CA 1
ATOM 1513 C C . GLU A 1 189 ? 13.892 0.971 -30.181 1.00 91.88 189 GLU A C 1
ATOM 1515 O O . GLU A 1 189 ? 13.853 1.555 -31.264 1.00 91.88 189 GLU A O 1
ATOM 1520 N N . LEU A 1 190 ? 14.933 0.210 -29.830 1.00 94.06 190 LEU A N 1
ATOM 1521 C CA . LEU A 1 190 ? 16.126 0.002 -30.655 1.00 94.06 190 LEU A CA 1
ATOM 1522 C C . LEU A 1 190 ? 16.052 -1.240 -31.553 1.00 94.06 190 LEU A C 1
ATOM 1524 O O . LEU A 1 190 ? 17.008 -1.504 -32.291 1.00 94.06 190 LEU A O 1
ATOM 1528 N N . ASP A 1 191 ? 14.937 -1.976 -31.524 1.00 92.69 191 ASP A N 1
ATOM 1529 C CA . ASP A 1 191 ? 14.721 -3.186 -32.322 1.00 92.69 191 ASP A CA 1
ATOM 1530 C C . ASP A 1 191 ? 15.797 -4.266 -32.071 1.00 92.69 191 ASP A C 1
ATOM 1532 O O . ASP A 1 191 ? 16.404 -4.827 -32.987 1.00 92.69 191 ASP A O 1
ATOM 1536 N N . LEU A 1 192 ? 16.104 -4.515 -30.795 1.00 94.56 192 LEU A N 1
ATOM 1537 C CA . LEU A 1 192 ? 17.143 -5.460 -30.373 1.00 94.56 192 LEU A CA 1
ATOM 1538 C C . LEU A 1 192 ? 16.586 -6.868 -30.164 1.00 94.56 192 LEU A C 1
ATOM 1540 O O . LEU A 1 192 ? 17.201 -7.847 -30.591 1.00 94.56 192 LEU A O 1
ATOM 1544 N N . PHE A 1 193 ? 15.446 -6.986 -29.489 1.00 92.88 193 PHE A N 1
ATOM 1545 C CA . PHE A 1 193 ? 14.838 -8.273 -29.174 1.00 92.88 193 PHE A CA 1
ATOM 1546 C C . PHE A 1 193 ? 13.345 -8.139 -28.873 1.00 92.88 193 PHE A C 1
ATOM 1548 O O . PHE A 1 193 ? 12.842 -7.063 -28.546 1.00 92.88 193 PHE A O 1
ATOM 1555 N N . LYS A 1 194 ? 12.656 -9.279 -28.884 1.00 88.00 194 LYS A N 1
ATOM 1556 C CA . LYS A 1 194 ? 11.277 -9.433 -28.435 1.00 88.00 194 LYS A CA 1
ATOM 1557 C C . LYS A 1 194 ? 11.210 -10.526 -27.369 1.00 88.00 194 LYS A C 1
ATOM 1559 O O . LYS A 1 194 ? 11.632 -11.654 -27.596 1.00 88.00 194 LYS A O 1
ATOM 1564 N N . ILE A 1 195 ? 10.691 -10.172 -26.196 1.00 81.75 195 ILE A N 1
ATOM 1565 C CA . ILE A 1 195 ? 10.530 -11.079 -25.041 1.00 81.75 195 ILE A CA 1
ATOM 1566 C C . ILE A 1 195 ? 9.138 -11.719 -24.954 1.00 81.75 195 ILE A C 1
ATOM 1568 O O . ILE A 1 195 ? 8.941 -12.647 -24.176 1.00 81.75 195 ILE A O 1
ATOM 1572 N N . TYR A 1 196 ? 8.178 -11.227 -25.741 1.00 73.62 196 TYR A N 1
ATOM 1573 C CA . TYR A 1 196 ? 6.807 -11.730 -25.764 1.00 73.62 196 TYR A CA 1
ATOM 1574 C C . TYR A 1 196 ? 6.459 -12.212 -27.166 1.00 73.62 196 TYR A C 1
ATOM 1576 O O . TYR A 1 196 ? 6.287 -11.410 -28.085 1.00 73.62 196 TYR A O 1
ATOM 1584 N N . HIS A 1 197 ? 6.353 -13.526 -27.327 1.00 73.62 197 HIS A N 1
ATOM 1585 C CA . HIS A 1 197 ? 5.781 -14.148 -28.511 1.00 73.62 197 HIS A CA 1
ATOM 1586 C C . HIS A 1 197 ? 4.715 -15.136 -28.041 1.00 73.62 197 HIS A C 1
ATOM 1588 O O . HIS A 1 197 ? 5.050 -16.130 -27.399 1.00 73.62 197 HIS A O 1
ATOM 1594 N N . GLU A 1 198 ? 3.442 -14.842 -28.320 1.00 73.38 198 GLU A N 1
ATOM 1595 C CA . GLU A 1 198 ? 2.302 -15.614 -27.796 1.00 73.38 198 GLU A CA 1
ATOM 1596 C C . GLU A 1 198 ? 2.414 -17.106 -28.128 1.00 73.38 198 GLU A C 1
ATOM 1598 O O . GLU A 1 198 ? 2.167 -17.946 -27.271 1.00 73.38 198 GLU A O 1
ATOM 1603 N N . GLU A 1 199 ? 2.888 -17.438 -29.331 1.00 78.19 199 GLU A N 1
ATOM 1604 C CA . GLU A 1 199 ? 3.045 -18.831 -29.773 1.00 78.19 199 GLU A CA 1
ATOM 1605 C C . GLU A 1 199 ? 4.247 -19.558 -29.149 1.00 78.19 199 GLU A C 1
ATOM 1607 O O . GLU A 1 199 ? 4.249 -20.782 -29.072 1.00 78.19 199 GLU A O 1
ATOM 1612 N N . ALA A 1 200 ? 5.285 -18.830 -28.724 1.00 78.81 200 ALA A N 1
ATOM 1613 C CA . ALA A 1 200 ? 6.516 -19.444 -28.220 1.00 78.81 200 ALA A CA 1
ATOM 1614 C C . ALA A 1 200 ? 6.492 -19.658 -26.700 1.00 78.81 200 ALA A C 1
ATOM 1616 O O . ALA A 1 200 ? 7.213 -20.507 -26.182 1.00 78.81 200 ALA A O 1
ATOM 1617 N N . GLY A 1 201 ? 5.661 -18.897 -25.987 1.00 75.88 201 GLY A N 1
ATOM 1618 C CA . GLY A 1 201 ? 5.576 -18.927 -24.531 1.00 75.88 201 GLY A CA 1
ATOM 1619 C C . GLY A 1 201 ? 6.479 -17.902 -23.840 1.00 75.88 201 GLY A C 1
ATOM 1620 O O . GLY A 1 201 ? 7.355 -17.272 -24.438 1.00 75.88 201 GLY A O 1
ATOM 1621 N N . ALA A 1 202 ? 6.225 -17.697 -22.546 1.00 80.75 202 ALA A N 1
ATOM 1622 C CA . ALA A 1 202 ? 6.932 -16.713 -21.733 1.00 80.75 202 ALA A CA 1
ATOM 1623 C C . ALA A 1 202 ? 8.386 -17.136 -21.454 1.00 80.75 202 ALA A C 1
ATOM 1625 O O . ALA A 1 202 ? 8.666 -18.298 -21.175 1.00 80.75 202 ALA A O 1
ATOM 1626 N N . GLY A 1 203 ? 9.310 -16.171 -21.482 1.00 83.94 203 GLY A N 1
ATOM 1627 C CA . GLY A 1 203 ? 10.720 -16.384 -21.126 1.00 83.94 203 GLY A CA 1
ATOM 1628 C C . GLY A 1 203 ? 11.644 -16.756 -22.290 1.00 83.94 203 GLY A C 1
ATOM 1629 O O . GLY A 1 203 ? 12.859 -16.794 -22.099 1.00 83.94 203 GLY A O 1
ATOM 1630 N N . LEU A 1 204 ? 11.114 -16.969 -23.499 1.00 88.44 204 LEU A N 1
ATOM 1631 C CA . LEU A 1 204 ? 11.921 -17.194 -24.700 1.00 88.44 204 LEU A CA 1
ATOM 1632 C C . LEU A 1 204 ? 12.199 -15.873 -25.425 1.00 88.44 204 LEU A C 1
ATOM 1634 O O . LEU A 1 204 ? 11.295 -15.229 -25.955 1.00 88.44 204 LEU A O 1
ATOM 1638 N N . VAL A 1 205 ? 13.471 -15.467 -25.445 1.00 90.62 205 VAL A N 1
ATOM 1639 C CA . VAL A 1 205 ? 13.907 -14.204 -26.055 1.00 90.62 205 VAL A CA 1
ATOM 1640 C C . VAL A 1 205 ? 14.222 -14.401 -27.536 1.00 90.62 205 VAL A C 1
ATOM 1642 O O . VAL A 1 205 ? 15.121 -15.161 -27.897 1.00 90.62 205 VAL A O 1
ATOM 1645 N N . PHE A 1 206 ? 13.535 -13.650 -28.393 1.00 91.50 206 PHE A N 1
ATOM 1646 C CA . PHE A 1 206 ? 13.788 -13.595 -29.830 1.00 91.50 206 PHE A CA 1
ATOM 1647 C C . PHE A 1 206 ? 14.698 -12.412 -30.139 1.00 91.50 206 PHE A C 1
ATOM 1649 O O . PHE A 1 206 ? 14.285 -11.259 -30.033 1.00 91.50 206 PHE A O 1
ATOM 1656 N N . TYR A 1 207 ? 15.944 -12.683 -30.517 1.00 93.50 207 TYR A N 1
ATOM 1657 C CA . TYR A 1 207 ? 16.893 -11.637 -30.893 1.00 93.50 207 TYR A CA 1
ATOM 1658 C C . TYR A 1 207 ? 16.681 -11.211 -32.346 1.00 93.50 207 TYR A C 1
ATOM 1660 O O . TYR A 1 207 ? 16.709 -12.038 -33.255 1.00 93.50 207 TYR A O 1
ATOM 1668 N N . HIS A 1 208 ? 16.509 -9.913 -32.569 1.00 94.19 208 HIS A N 1
ATOM 1669 C CA . HIS A 1 208 ? 16.487 -9.322 -33.907 1.00 94.19 208 HIS A CA 1
ATOM 1670 C C . HIS A 1 208 ? 17.927 -9.142 -34.417 1.00 94.19 208 HIS A C 1
ATOM 1672 O O . HIS A 1 208 ? 18.862 -9.239 -33.617 1.00 94.19 208 HIS A O 1
ATOM 1678 N N . PRO A 1 209 ? 18.164 -8.851 -35.712 1.00 96.25 209 PRO A N 1
ATOM 1679 C CA . PRO A 1 209 ? 19.521 -8.798 -36.266 1.00 96.25 209 PRO A CA 1
ATOM 1680 C C . PRO A 1 209 ? 20.500 -7.910 -35.479 1.00 96.25 209 PRO A C 1
ATOM 1682 O O . PRO A 1 209 ? 21.647 -8.302 -35.264 1.00 96.25 209 PRO A O 1
ATOM 1685 N N . LYS A 1 210 ? 20.043 -6.752 -34.978 1.00 95.88 210 LYS A N 1
ATOM 1686 C CA . LYS A 1 210 ? 20.866 -5.845 -34.159 1.00 95.88 210 LYS A CA 1
ATOM 1687 C C . LYS A 1 210 ? 21.219 -6.442 -32.794 1.00 95.88 210 LYS A C 1
ATOM 1689 O O . LYS A 1 210 ? 22.378 -6.399 -32.388 1.00 95.88 210 LYS A O 1
ATOM 1694 N N . GLY A 1 211 ? 20.243 -7.023 -32.094 1.00 95.94 211 GLY A N 1
ATOM 1695 C CA . GLY A 1 211 ? 20.489 -7.674 -30.806 1.00 95.94 211 GLY A CA 1
ATOM 1696 C C . GLY A 1 211 ? 21.312 -8.954 -30.940 1.00 95.9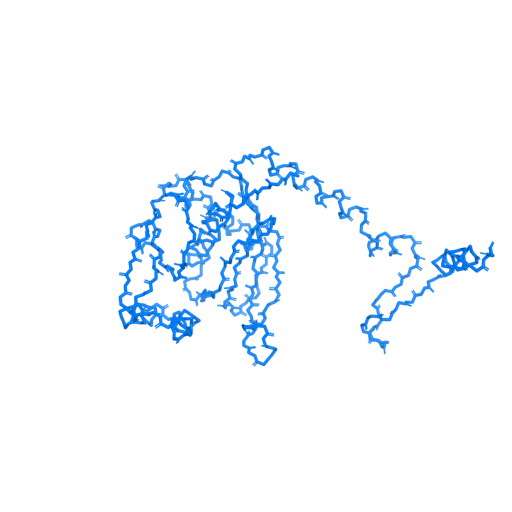4 211 GLY A C 1
ATOM 1697 O O . GLY A 1 211 ? 22.164 -9.219 -30.097 1.00 95.94 211 GLY A O 1
ATOM 1698 N N . ALA A 1 212 ? 21.121 -9.711 -32.023 1.00 95.38 212 ALA A N 1
ATOM 1699 C CA . ALA A 1 212 ? 21.919 -10.889 -32.344 1.00 95.38 212 ALA A CA 1
ATOM 1700 C C . ALA A 1 212 ? 23.388 -10.521 -32.606 1.00 95.38 212 ALA A C 1
ATOM 1702 O O . ALA A 1 212 ? 24.280 -11.199 -32.101 1.00 95.38 212 ALA A O 1
ATOM 1703 N N . LEU A 1 213 ? 23.651 -9.420 -33.324 1.00 96.25 213 LEU A N 1
ATOM 1704 C CA . LEU A 1 213 ? 25.007 -8.899 -33.514 1.00 96.25 213 LEU A CA 1
ATOM 1705 C C . LEU A 1 213 ? 25.651 -8.495 -32.181 1.00 96.25 213 LEU A C 1
ATOM 1707 O O . LEU A 1 213 ? 26.780 -8.892 -31.910 1.00 96.25 213 LEU A O 1
ATOM 1711 N N . MET A 1 214 ? 24.930 -7.754 -31.333 1.00 94.81 214 MET A N 1
ATOM 1712 C CA . MET A 1 214 ? 25.417 -7.371 -30.002 1.00 94.81 214 MET A CA 1
ATOM 1713 C C . MET A 1 214 ? 25.759 -8.601 -29.154 1.00 94.81 214 MET A C 1
ATOM 1715 O O . MET A 1 214 ? 26.831 -8.668 -28.556 1.00 94.81 214 MET A O 1
ATOM 1719 N N . ARG A 1 215 ? 24.872 -9.601 -29.141 1.00 95.06 215 ARG A N 1
ATOM 1720 C CA . ARG A 1 215 ? 25.103 -10.868 -28.447 1.00 95.06 215 ARG A CA 1
ATOM 1721 C C . ARG A 1 215 ? 26.334 -11.590 -28.995 1.00 95.06 215 ARG A C 1
ATOM 1723 O O . ARG A 1 215 ? 27.146 -12.050 -28.203 1.00 95.06 215 ARG A O 1
ATOM 1730 N N . LYS A 1 216 ? 26.499 -11.648 -30.319 1.00 95.31 216 LYS A N 1
ATOM 1731 C CA . LYS A 1 216 ? 27.671 -12.260 -30.954 1.00 95.31 216 LYS A CA 1
ATOM 1732 C C . LYS A 1 216 ? 28.972 -11.584 -30.512 1.00 95.31 216 LYS A C 1
ATOM 1734 O O . LYS A 1 216 ? 29.895 -12.286 -30.134 1.00 95.31 216 LYS A O 1
ATOM 1739 N N . ILE A 1 217 ? 29.021 -10.250 -30.485 1.00 95.94 217 ILE A N 1
ATOM 1740 C CA . ILE A 1 217 ? 30.201 -9.497 -30.021 1.00 95.94 217 ILE A CA 1
ATOM 1741 C C . ILE A 1 217 ? 30.569 -9.881 -28.576 1.00 95.94 217 ILE A C 1
ATOM 1743 O O . ILE A 1 217 ? 31.738 -10.113 -28.282 1.00 95.94 217 ILE A O 1
ATOM 1747 N N . LEU A 1 218 ? 29.577 -9.987 -27.682 1.00 95.12 218 LEU A N 1
ATOM 1748 C CA . LEU A 1 218 ? 29.793 -10.395 -26.286 1.00 95.12 218 LEU A CA 1
ATOM 1749 C C . LEU A 1 218 ? 30.257 -11.853 -26.161 1.00 95.12 218 LEU A C 1
ATOM 1751 O O . LEU A 1 218 ? 31.140 -12.162 -25.360 1.00 95.12 218 LEU A O 1
ATOM 1755 N N . GLU A 1 219 ? 29.657 -12.753 -26.942 1.00 95.75 219 GLU A N 1
ATOM 1756 C CA . GLU A 1 219 ? 30.044 -14.163 -26.978 1.00 95.75 219 GLU A CA 1
ATOM 1757 C C . GLU A 1 219 ? 31.464 -14.351 -27.517 1.00 95.75 219 GLU A C 1
ATOM 1759 O O . GLU A 1 219 ? 32.208 -15.150 -26.956 1.00 95.75 219 GLU A O 1
ATOM 1764 N N . ASP A 1 220 ? 31.836 -13.631 -28.577 1.00 95.62 220 ASP A N 1
ATOM 1765 C CA . ASP A 1 220 ? 33.169 -13.696 -29.176 1.00 95.62 220 ASP A CA 1
ATOM 1766 C C . ASP A 1 220 ? 34.219 -13.180 -28.178 1.00 95.62 220 ASP A C 1
ATOM 1768 O O . ASP A 1 220 ? 35.175 -13.897 -27.899 1.00 95.62 220 ASP A O 1
ATOM 1772 N N . PHE A 1 221 ? 33.975 -12.035 -27.522 1.00 94.62 221 PHE A N 1
ATOM 1773 C CA . PHE A 1 221 ? 34.851 -11.504 -26.464 1.00 94.62 221 PHE A CA 1
ATOM 1774 C C . PHE A 1 221 ? 35.061 -12.488 -25.304 1.00 94.62 221 PHE A C 1
ATOM 1776 O O . PHE A 1 221 ? 36.160 -12.611 -24.781 1.00 94.62 221 PHE A O 1
ATOM 1783 N N . THR A 1 222 ? 34.015 -13.213 -24.895 1.00 93.12 222 THR A N 1
ATOM 1784 C CA . THR A 1 222 ? 34.109 -14.177 -23.781 1.00 93.12 222 THR A CA 1
ATOM 1785 C C . THR A 1 222 ? 34.853 -15.461 -24.178 1.00 93.12 222 THR A C 1
ATOM 1787 O O . THR A 1 222 ? 35.352 -16.177 -23.315 1.00 93.12 222 THR A O 1
ATOM 1790 N N . LYS A 1 223 ? 34.888 -15.793 -25.475 1.00 91.19 223 LYS A N 1
ATOM 1791 C CA . LYS A 1 223 ? 35.582 -16.976 -26.012 1.00 91.19 223 LYS A CA 1
ATOM 1792 C C . LYS A 1 223 ? 37.051 -16.704 -26.332 1.00 91.19 223 LYS A C 1
ATOM 1794 O O . LYS A 1 223 ? 37.789 -17.666 -26.549 1.00 91.19 223 LYS A O 1
ATOM 1799 N N . GLU A 1 224 ? 37.459 -15.440 -26.406 1.00 78.56 224 GLU A N 1
ATOM 1800 C CA . GLU A 1 224 ? 38.868 -15.081 -26.531 1.00 78.56 224 GLU A CA 1
ATOM 1801 C C . GLU A 1 224 ? 39.619 -15.501 -25.246 1.00 78.56 224 GLU A C 1
ATOM 1803 O O . GLU A 1 224 ? 39.135 -15.222 -24.147 1.00 78.56 224 GLU A O 1
ATOM 1808 N N . PRO A 1 225 ? 40.734 -16.249 -25.368 1.00 60.78 225 PRO A N 1
ATOM 1809 C CA . PRO A 1 225 ? 41.470 -16.812 -24.234 1.00 60.78 225 PRO A CA 1
ATOM 1810 C C . PRO A 1 225 ? 42.242 -15.779 -23.405 1.00 60.78 225 PRO A C 1
ATOM 1812 O O . PRO A 1 225 ? 42.688 -14.754 -23.971 1.00 60.78 225 PRO A O 1
#

Foldseek 3Di:
DCPDPPCQQVLQLLQQLLVLLCCVVPVPKAWADWGADPFHIKTWIDDPDDDDPVNQVSSVVSSVVQLVVFWFKDKDKDFLVVQLVVVVVSVRVNQNVVSVPDPDRIFIWIATRVNSDIDGDPDDHDGTSNQFDDKHWDDKDWAADVNDPVGDIIIMITMGTDSDNVVVVVVVVVVVVVVVVDCQVVCVVVVAWDQDDPVVDGPDIGGDPNNVVVVVVVVVVVPPD

Secondary structure (DSSP, 8-state):
----SSSHHHHHHHHHHHHHHHHHH-TT-EE----EETTEEEEEEE-SSPPPHHHHHHHHHHHHHHHHTT-BEEEEEEEHHHHHHHHHHTT-HHHHHHHHT--SSEEEEEEETTTTEEEE------SBGGG--EEEEEEEEEEEGGG-TTSPEEEEEEEEEESSHHHHHHHHHHHHHHHTT-HHHHHHHTT-EES--TTT-TT--EE-HHHHHHHHHHHHHHH--

Sequence (225 aa):
MDYSKDIDHLRHSCAHVMAQAVKQLWPDVKVAIGPAIENGFYYDFDKKDPFSDQDLKAIEKAMQKIINRDLPITQSFLPRAEAQELFRKQNETYKLELIDAIPDEKVSIFTTGEGEFVDLCKGPHAASTGAIKAFKLQSVAGAYWRGDEKNAMLQRIYGTCFPTKEEQAAYLKMLEEAERRDHRKIGQELDLFKIYHEEAGAGLVFYHPKGALMRKILEDFTKEP

Solvent-accessible surface area (backbone atoms only — not comparable to full-atom values): 12422 Å² total; per-residue (Å²): 133,85,78,72,76,73,56,42,25,52,15,26,39,48,29,50,42,46,51,46,24,44,36,74,78,39,72,85,45,33,58,62,58,44,54,49,48,100,81,16,22,31,36,31,29,51,56,96,66,84,83,48,77,66,50,53,55,51,36,52,55,41,30,51,54,52,25,76,63,47,29,48,41,45,81,46,75,38,47,46,71,58,48,43,52,54,32,56,77,69,64,26,64,55,49,44,58,52,54,72,71,47,89,58,68,56,43,44,34,35,29,36,48,92,64,77,32,74,45,85,44,88,67,65,58,43,65,31,41,48,70,64,67,23,73,49,78,75,49,74,44,82,42,36,51,96,73,36,85,89,44,65,75,24,44,28,40,34,32,33,52,34,84,39,60,66,59,42,51,54,50,54,51,51,50,52,57,48,60,77,64,32,61,74,56,51,27,50,78,69,51,21,43,44,58,78,40,89,90,78,38,87,82,53,71,45,63,31,76,60,31,44,50,54,50,48,54,54,52,52,60,71,68,55,130

Nearest PDB structures (foldseek):
  6vu9-assembly1_A  TM=8.400E-01  e=6.515E-23  Stenotrophomonas maltophilia K279a
  1qf6-assembly1_A  TM=9.021E-01  e=2.464E-21  Escherichia coli
  1nyr-assembly1_A  TM=9.213E-01  e=1.956E-21  Staphylococcus aureus
  1tky-assembly1_A  TM=9.280E-01  e=1.412E-16  Escherichia coli
  4ce4-assembly1_c  TM=7.620E-01  e=2.573E-10  Sus scrofa domesticus

pLDDT: mean 92.53, std 9.05, range [33.12, 98.62]

Radius of gyration: 21.97 Å; Cα contacts (8 Å, |Δi|>4): 351; chains: 1; bounding box: 61×38×60 Å

Mean predicted aligned error: 5.95 Å